Protein AF-A0A350LKS2-F1 (afdb_monomer)

Mean predicted aligned error: 13.29 Å

Nearest PDB structures (foldseek):
  3i2w-assembly1_B  TM=6.136E-01  e=5.983E+00  Drosophila melanogaster
  3ja6-assembly1_I  TM=4.160E-01  e=9.696E+00  Escherichia coli

Solvent-accessible surface area (backbone atoms only — not comparable to full-atom values): 10568 Å² total; per-residue (Å²): 142,87,86,90,89,86,87,88,86,88,85,81,82,85,83,80,90,80,85,69,68,74,81,49,48,58,76,69,49,64,91,53,82,78,84,46,67,69,52,16,55,50,41,38,52,51,24,54,52,49,53,53,49,51,54,51,48,52,55,57,50,50,62,52,23,72,75,43,94,57,31,71,60,45,49,51,52,51,50,53,52,52,50,53,54,50,50,54,32,48,50,48,30,52,52,18,50,49,49,48,50,52,54,52,49,51,55,49,53,52,51,52,51,51,50,51,52,51,54,50,49,52,56,51,49,51,52,50,50,51,54,50,48,54,52,50,52,50,56,49,52,56,49,50,53,53,51,52,53,51,49,51,53,50,53,52,53,52,50,54,52,50,56,51,50,50,49,56,49,51,52,52,53,51,51,52,52,56,54,50,61,74,68,59,131

Sequence (185 aa):
MRSFRLGLLIALSYSLVALGASKDFASRWKGVPITTQAQAKLALKDAKAELSEINRYEKTQTEVCYKKIFVNSCLNDLKKEVKTRRFLARSVKNEAEAKLRAGTAAQRSEKEQSAKTEAAKLKAEEKANEAAYEKRLKEAQEREEKLNAKSAKHVENVQERLTKHEKEMQDLISAEKASLEKKAP

Foldseek 3Di:
DDDDDDDPPDPPDPPPPPDPQQVVLCVPQVVDAQDDLVSLVVLLVSLVVQLVVLVVVLVVQLVVLVVDPCSVVSNVVNVVVSVVSNVRSVVSNVNSVVNNVVVVVVVVVVVVVVVVVVVVVVVVVVVVVVVVVVVVVVV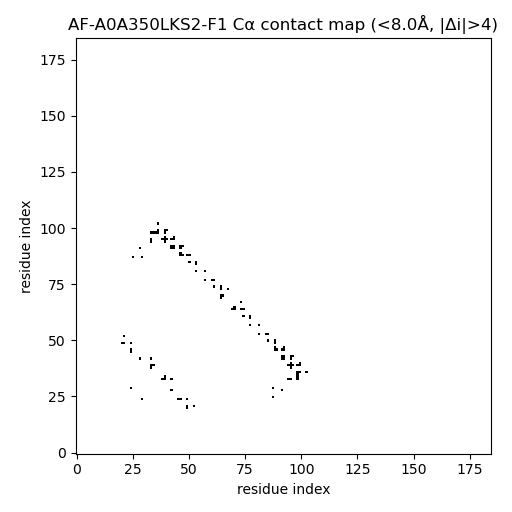VVVVVVVVVVVVVVVVVVVVVVVVVVVVVVVVVVVVVVVVVVVVDD

pLDDT: mean 86.89, std 15.44, range [43.84, 97.69]

Secondary structure (DSSP, 8-state):
---------SSSSSS-SSSS-SHHHHHHHTT----SHHHHHHHHHHHHHHHHHHHHHHHHHHHHHTTSTTHHHHHHHHHHHHHHHHHHHHHHHHHHHHHHHHHHHHHHHHHHHHHHHHHHHHHHHHHHHHHHHHHHHHHHHHHHHHHHHHHHHHHHHHHHHHHHHHHHHHHHHHHHHHHHHTT--

Radius of gyration: 50.77 Å; Cα contacts (8 Å, |Δi|>4): 61; chains: 1; bounding box: 101×64×142 Å

Structure (mmCIF, N/CA/C/O backbone):
data_AF-A0A350LKS2-F1
#
_entry.id   AF-A0A350LKS2-F1
#
loop_
_atom_site.group_PDB
_atom_site.id
_atom_site.type_symbol
_atom_site.label_atom_id
_atom_site.label_alt_id
_atom_site.label_comp_id
_atom_site.label_asym_id
_atom_site.label_entity_id
_atom_site.label_seq_id
_atom_site.pdbx_PDB_ins_code
_atom_site.Cartn_x
_atom_site.Cartn_y
_atom_site.Cartn_z
_atom_site.occupancy
_atom_site.B_iso_or_equiv
_atom_site.auth_seq_id
_atom_site.auth_comp_id
_atom_site.auth_asym_id
_atom_site.auth_atom_id
_atom_site.pdbx_PDB_model_num
ATOM 1 N N . MET A 1 1 ? -24.237 58.221 2.457 1.00 43.84 1 MET A N 1
ATOM 2 C CA . MET A 1 1 ? -23.125 57.254 2.336 1.00 43.84 1 MET A CA 1
ATOM 3 C C . MET A 1 1 ? -23.349 56.147 3.357 1.00 43.84 1 MET A C 1
ATOM 5 O O . MET A 1 1 ? -23.283 56.402 4.549 1.00 43.84 1 MET A O 1
ATOM 9 N N . ARG A 1 2 ? -23.765 54.966 2.886 1.00 46.88 2 ARG A N 1
ATOM 10 C CA . ARG A 1 2 ? -24.085 53.772 3.685 1.00 46.88 2 ARG A CA 1
ATOM 11 C C . ARG A 1 2 ? -22.973 52.760 3.457 1.00 46.88 2 ARG A C 1
ATOM 13 O O . ARG A 1 2 ? -22.789 52.390 2.304 1.00 46.88 2 ARG A O 1
ATOM 20 N N . SER A 1 3 ? -22.274 52.310 4.495 1.00 50.25 3 SER A N 1
ATOM 21 C CA . SER A 1 3 ? -21.476 51.072 4.480 1.00 50.25 3 SER A CA 1
ATOM 22 C C . SER A 1 3 ? -20.986 50.729 5.888 1.00 50.25 3 SER A C 1
ATOM 24 O O . SER A 1 3 ? -20.735 51.630 6.678 1.00 50.25 3 SER A O 1
ATOM 26 N N . PHE A 1 4 ? -20.806 49.427 6.132 1.00 52.25 4 PHE A N 1
ATOM 27 C CA . PHE A 1 4 ? -20.167 48.776 7.288 1.00 52.25 4 PHE A CA 1
ATOM 28 C C . PHE A 1 4 ? -21.032 48.449 8.508 1.00 52.25 4 PHE A C 1
ATOM 30 O O . PHE A 1 4 ? -20.815 49.017 9.568 1.00 52.25 4 PHE A O 1
ATOM 37 N N . ARG A 1 5 ? -21.910 47.436 8.393 1.00 55.56 5 ARG A N 1
ATOM 38 C CA . ARG A 1 5 ? -22.210 46.462 9.473 1.00 55.56 5 ARG A CA 1
ATOM 39 C C . ARG A 1 5 ? -22.747 45.148 8.889 1.00 55.56 5 ARG A C 1
ATOM 41 O O . ARG A 1 5 ? -23.947 44.921 8.898 1.00 55.56 5 ARG A O 1
ATOM 48 N N . LEU A 1 6 ? -21.872 44.293 8.364 1.00 53.62 6 LEU A N 1
ATOM 49 C CA . LEU A 1 6 ? -22.189 42.899 8.007 1.00 53.62 6 LEU A CA 1
ATOM 50 C C . LEU A 1 6 ? -20.881 42.103 7.992 1.00 53.62 6 LEU A C 1
ATOM 52 O O . LEU A 1 6 ? -20.213 41.988 6.974 1.00 53.62 6 LEU A O 1
ATOM 56 N N . GLY A 1 7 ? -20.462 41.635 9.163 1.00 52.41 7 GLY A N 1
ATOM 57 C CA . GLY A 1 7 ? -19.197 40.918 9.307 1.00 52.41 7 GLY A CA 1
ATOM 58 C C . GLY A 1 7 ? -18.958 40.425 10.725 1.00 52.41 7 GLY A C 1
ATOM 59 O O . GLY A 1 7 ? -17.879 40.635 11.258 1.00 52.41 7 GLY A O 1
ATOM 60 N N . LEU A 1 8 ? -19.975 39.850 11.379 1.00 50.88 8 LEU A N 1
ATOM 61 C CA . LEU A 1 8 ? -19.793 39.242 12.702 1.00 50.88 8 LEU A CA 1
ATOM 62 C C . LEU A 1 8 ? -20.871 38.197 13.048 1.00 50.88 8 LEU A C 1
ATOM 64 O O . LEU A 1 8 ? -21.446 38.261 14.122 1.00 50.88 8 LEU A O 1
ATOM 68 N N . LEU A 1 9 ? -21.195 37.249 12.159 1.00 48.25 9 LEU A N 1
ATOM 69 C CA . LEU A 1 9 ? -22.137 36.157 12.485 1.00 48.25 9 LEU A CA 1
ATOM 70 C C . LEU A 1 9 ? -21.821 34.824 11.765 1.00 48.25 9 LEU A C 1
ATOM 72 O O . LEU A 1 9 ? -22.725 34.141 11.303 1.00 48.25 9 LEU A O 1
ATOM 76 N N . ILE A 1 10 ? -20.546 34.417 11.658 1.00 52.22 10 ILE A N 1
ATOM 77 C CA . ILE A 1 10 ? -20.180 33.067 11.151 1.00 52.22 10 ILE A CA 1
ATOM 78 C C . ILE A 1 10 ? -19.084 32.408 12.014 1.00 52.22 10 ILE A C 1
ATOM 80 O O . ILE A 1 10 ? -18.170 31.770 11.507 1.00 52.22 10 ILE A O 1
ATOM 84 N N . ALA A 1 11 ? -19.137 32.571 13.339 1.00 49.56 11 ALA A N 1
ATOM 85 C CA . ALA A 1 11 ? -18.153 31.960 14.251 1.00 49.56 11 ALA A CA 1
ATOM 86 C C . ALA A 1 11 ? -18.774 31.153 15.409 1.00 49.56 11 ALA A C 1
ATOM 88 O O . ALA A 1 11 ? -18.078 30.811 16.358 1.00 49.56 11 ALA A O 1
ATOM 89 N N . LEU A 1 12 ? -20.074 30.836 15.352 1.00 47.50 12 LEU A N 1
ATOM 90 C CA . LEU A 1 12 ? -20.811 30.266 16.493 1.00 47.50 12 LEU A CA 1
ATOM 91 C C . LEU A 1 12 ? -21.637 29.007 16.178 1.00 47.50 12 LEU A C 1
ATOM 93 O O . LEU A 1 12 ? -22.492 28.623 16.967 1.00 47.50 12 LEU A O 1
ATOM 97 N N . SER A 1 13 ? -21.374 28.324 15.059 1.00 48.38 13 SER A N 1
ATOM 98 C CA . SER A 1 13 ? -22.101 27.101 14.670 1.00 48.38 13 SER A CA 1
ATOM 99 C C . SER A 1 13 ? -21.303 25.792 14.799 1.00 48.38 13 SER A C 1
ATOM 101 O O . SER A 1 13 ? -21.833 24.733 14.478 1.00 48.38 13 SER A O 1
ATOM 103 N N . TYR A 1 14 ? -20.070 25.808 15.322 1.00 49.09 14 TYR A N 1
ATOM 104 C CA . TYR A 1 14 ? -19.195 24.619 15.361 1.00 49.09 14 TYR A CA 1
ATOM 105 C C . TYR A 1 14 ? -19.135 23.843 16.695 1.00 49.09 14 TYR A C 1
ATOM 107 O O . TYR A 1 14 ? -18.282 22.971 16.842 1.00 49.09 14 TYR A O 1
ATOM 115 N N . SER A 1 15 ? -20.036 24.087 17.656 1.00 44.12 15 SER A N 1
ATOM 116 C CA . SER A 1 15 ? -19.917 23.500 19.012 1.00 44.12 15 SER A CA 1
ATOM 117 C C . SER A 1 15 ? -21.003 22.495 19.431 1.00 44.12 15 SER A C 1
ATOM 119 O O . SER A 1 15 ? -21.098 22.184 20.614 1.00 44.12 15 SER A O 1
ATOM 121 N N . LEU A 1 16 ? -21.807 21.936 18.516 1.00 43.97 16 LEU A N 1
ATOM 122 C CA . LEU A 1 16 ? -22.966 21.096 18.895 1.00 43.97 16 LEU A CA 1
ATOM 123 C C . LEU A 1 16 ? -22.918 19.604 18.503 1.00 43.97 16 LEU A C 1
ATOM 125 O O . LEU A 1 16 ? -23.924 18.918 18.641 1.00 43.97 16 LEU A O 1
ATOM 129 N N . VAL A 1 17 ? -21.771 19.038 18.104 1.00 49.44 17 VAL A N 1
ATOM 130 C CA . VAL A 1 17 ? -21.686 17.608 17.692 1.00 49.44 17 VAL A CA 1
ATOM 131 C C . VAL A 1 17 ? -21.018 16.700 18.745 1.00 49.44 17 VAL A C 1
ATOM 133 O O . VAL A 1 17 ? -20.367 15.720 18.403 1.00 49.44 17 VAL A O 1
ATOM 136 N N . ALA A 1 18 ? -21.138 16.997 20.044 1.00 47.31 18 ALA A N 1
ATOM 137 C CA . ALA A 1 18 ? -20.388 16.264 21.081 1.00 47.31 18 ALA A CA 1
ATOM 138 C C . ALA A 1 18 ? -21.220 15.448 22.094 1.00 47.31 18 ALA A C 1
ATOM 140 O O . ALA A 1 18 ? -20.624 14.877 23.002 1.00 47.31 18 ALA A O 1
ATOM 141 N N . LEU A 1 19 ? -22.553 15.345 21.970 1.00 45.81 19 LEU A N 1
ATOM 142 C CA . LEU A 1 19 ? -23.383 14.663 22.989 1.00 45.81 19 LEU A CA 1
ATOM 143 C C . LEU A 1 19 ? -24.153 13.401 22.535 1.00 45.81 19 LEU A C 1
ATOM 145 O O . LEU A 1 19 ? -24.922 12.857 23.320 1.00 45.81 19 LEU A O 1
ATOM 149 N N . GLY A 1 20 ? -23.929 12.878 21.323 1.00 46.34 20 GLY A N 1
ATOM 150 C CA . GLY A 1 20 ? -24.683 11.718 20.798 1.00 46.34 20 GLY A CA 1
ATOM 151 C C . GLY A 1 20 ? -23.910 10.409 20.552 1.00 46.34 20 GLY A C 1
ATOM 152 O O . GLY A 1 20 ? -24.500 9.461 20.045 1.00 46.34 20 GLY A O 1
ATOM 153 N N . ALA A 1 21 ? -22.608 10.328 20.843 1.00 51.81 21 ALA A N 1
ATOM 154 C CA . ALA A 1 21 ? -21.717 9.412 20.113 1.00 51.81 21 ALA A CA 1
ATOM 155 C C . ALA A 1 21 ? -21.737 7.913 20.509 1.00 51.81 21 ALA A C 1
ATOM 157 O O . ALA A 1 21 ? -21.564 7.077 19.620 1.00 51.81 21 ALA A O 1
ATOM 158 N N . SER A 1 22 ? -21.977 7.527 21.771 1.00 53.03 22 SER A N 1
ATOM 159 C CA . SER A 1 22 ? -21.817 6.108 22.171 1.00 53.03 22 SER A CA 1
ATOM 160 C C . SER A 1 22 ? -22.959 5.176 21.786 1.00 53.03 22 SER A C 1
ATOM 162 O O . SER A 1 22 ? -22.718 4.009 21.469 1.00 53.03 22 SER A O 1
ATOM 164 N N . LYS A 1 23 ? -24.215 5.645 21.794 1.00 57.03 23 LYS A N 1
ATOM 165 C CA . LYS A 1 23 ? -25.352 4.791 21.393 1.00 57.03 23 LYS A CA 1
ATOM 166 C C . LYS A 1 23 ? -25.312 4.431 19.910 1.00 57.03 23 LYS A C 1
ATOM 168 O O . LYS A 1 23 ? -25.916 3.441 19.511 1.00 57.03 23 LYS A O 1
ATOM 173 N N . ASP A 1 24 ? -24.548 5.189 19.132 1.00 80.12 24 ASP A N 1
ATOM 174 C CA . ASP A 1 24 ? -24.458 5.024 17.694 1.00 80.12 24 ASP A CA 1
ATOM 175 C C . ASP A 1 24 ? -23.290 4.120 17.252 1.00 80.12 24 ASP A C 1
ATOM 177 O O . ASP A 1 24 ? -23.155 3.793 16.079 1.00 80.12 24 ASP A O 1
ATOM 181 N N . PHE A 1 25 ? -22.390 3.696 18.149 1.00 91.19 25 PHE A N 1
ATOM 182 C CA . PHE A 1 25 ? -21.267 2.843 17.732 1.00 91.19 25 PHE A CA 1
ATOM 183 C C . PHE A 1 25 ? -21.723 1.417 17.393 1.00 91.19 25 PHE A C 1
ATOM 185 O O . PHE A 1 25 ? -21.366 0.866 16.350 1.00 91.19 25 PHE A O 1
ATOM 192 N N . ALA A 1 26 ? -22.532 0.815 18.269 1.00 90.38 26 ALA A N 1
ATOM 193 C CA . ALA A 1 26 ? -23.006 -0.550 18.074 1.00 90.38 26 ALA A CA 1
ATOM 194 C C . ALA A 1 26 ? -23.984 -0.664 16.896 1.00 90.38 26 ALA A C 1
ATOM 196 O O . ALA A 1 26 ? -23.902 -1.635 16.154 1.00 90.38 26 ALA A O 1
ATOM 197 N N . SER A 1 27 ? -24.860 0.320 16.682 1.00 90.50 27 SER A N 1
ATOM 198 C CA . SER A 1 27 ? -25.747 0.370 15.508 1.00 90.50 27 SER A CA 1
ATOM 199 C C . SER A 1 27 ? -24.962 0.433 14.198 1.00 90.50 27 SER A C 1
ATOM 201 O O . SER A 1 27 ? -25.321 -0.245 13.241 1.00 90.50 27 SER A O 1
ATOM 203 N N . ARG A 1 28 ? -23.876 1.216 14.159 1.00 90.50 28 ARG A N 1
ATOM 204 C CA . ARG A 1 28 ? -23.082 1.427 12.940 1.00 90.50 28 ARG A CA 1
ATOM 205 C C . ARG A 1 28 ? -22.163 0.261 12.586 1.00 90.50 28 ARG A C 1
ATOM 207 O O . ARG A 1 28 ? -21.927 0.033 11.404 1.00 90.50 28 ARG A O 1
ATOM 214 N N . TRP A 1 29 ? -21.632 -0.459 13.577 1.00 93.62 29 TRP A N 1
ATOM 215 C CA . TRP A 1 29 ? -20.557 -1.433 13.338 1.00 93.62 29 TRP A CA 1
ATOM 216 C C . TRP A 1 29 ? -20.873 -2.875 13.747 1.00 93.62 29 TRP A C 1
ATOM 218 O O . TRP A 1 29 ? -20.132 -3.788 13.378 1.00 93.62 29 TRP A O 1
ATOM 228 N N . LYS A 1 30 ? -21.950 -3.141 14.494 1.00 92.00 30 LYS A N 1
ATOM 229 C CA . LYS A 1 30 ? -22.283 -4.517 14.890 1.00 92.00 30 LYS A CA 1
ATOM 230 C C . LYS A 1 30 ? -22.763 -5.314 13.674 1.00 92.00 30 LYS A C 1
ATOM 232 O O . LYS A 1 30 ? -23.854 -5.083 13.169 1.00 92.00 30 LYS A O 1
ATOM 237 N N . GLY A 1 31 ? -21.953 -6.284 13.247 1.00 89.12 31 GLY A N 1
ATOM 238 C CA . GLY A 1 31 ? -22.270 -7.168 12.120 1.00 89.12 31 GLY A CA 1
ATOM 239 C C . GLY A 1 31 ? -22.107 -6.524 10.740 1.00 89.12 31 GLY A C 1
ATOM 240 O O . GLY A 1 31 ? -22.479 -7.141 9.748 1.00 89.12 31 GLY A O 1
ATOM 241 N N . VAL A 1 32 ? -21.552 -5.310 10.664 1.00 90.94 32 VAL A N 1
ATOM 242 C CA . VAL A 1 32 ? -21.313 -4.610 9.397 1.00 90.94 32 VAL A CA 1
ATOM 243 C C . VAL A 1 32 ? -19.874 -4.874 8.942 1.00 90.94 32 VAL A C 1
ATOM 245 O O . VAL A 1 32 ? -18.949 -4.431 9.624 1.00 90.94 32 VAL A O 1
ATOM 248 N N . PRO A 1 33 ? -19.654 -5.562 7.806 1.00 93.19 33 PRO A N 1
ATOM 249 C CA . PRO A 1 33 ? -18.308 -5.857 7.325 1.00 93.19 33 PRO A CA 1
ATOM 250 C C . PRO A 1 33 ? -17.602 -4.604 6.788 1.00 93.19 33 PRO A C 1
ATOM 252 O O . PRO A 1 33 ? -18.212 -3.743 6.139 1.00 93.19 33 PRO A O 1
ATOM 255 N N . ILE A 1 34 ? -16.287 -4.524 7.002 1.00 94.62 34 ILE A N 1
ATOM 256 C CA . ILE A 1 34 ? -15.443 -3.430 6.508 1.00 94.62 34 ILE A CA 1
ATOM 257 C C . ILE A 1 34 ? -14.895 -3.785 5.121 1.00 94.62 34 ILE A C 1
ATOM 259 O O . ILE A 1 34 ? -13.933 -4.544 4.955 1.00 94.62 34 ILE A O 1
ATOM 263 N N . THR A 1 35 ? -15.493 -3.198 4.087 1.00 92.62 35 THR A N 1
ATOM 264 C CA . THR A 1 35 ? -15.224 -3.579 2.691 1.00 92.62 35 THR A CA 1
ATOM 265 C C . THR A 1 35 ? -14.214 -2.670 1.997 1.00 92.62 35 THR A C 1
ATOM 267 O O . THR A 1 35 ? -13.411 -3.156 1.198 1.00 92.62 35 THR A O 1
ATOM 270 N N . THR A 1 36 ? -14.182 -1.378 2.335 1.00 94.06 36 THR A N 1
ATOM 271 C CA . THR A 1 36 ? -13.338 -0.375 1.660 1.00 94.06 36 THR A CA 1
ATOM 272 C C . THR A 1 36 ? -12.265 0.216 2.578 1.00 94.06 36 THR A C 1
ATOM 274 O O . THR A 1 36 ? -12.405 0.234 3.801 1.00 94.06 36 THR A O 1
ATOM 277 N N . GLN A 1 37 ? -11.183 0.758 1.998 1.00 92.75 37 GLN A N 1
ATOM 278 C CA . GLN A 1 37 ? -10.152 1.462 2.779 1.00 92.75 37 GLN A CA 1
ATOM 279 C C . GLN A 1 37 ? -10.691 2.734 3.454 1.00 92.75 37 GLN A C 1
ATOM 281 O O . GLN A 1 37 ? -10.271 3.063 4.561 1.00 92.75 37 GLN A O 1
ATOM 286 N N . ALA A 1 38 ? -11.616 3.451 2.807 1.00 92.12 38 ALA A N 1
ATOM 287 C CA . ALA A 1 38 ? -12.245 4.638 3.386 1.00 92.12 38 ALA A CA 1
ATOM 288 C C . ALA A 1 38 ? -13.093 4.269 4.613 1.00 92.12 38 ALA A C 1
ATOM 290 O O . ALA A 1 38 ? -12.938 4.878 5.674 1.00 92.12 38 ALA A O 1
ATOM 291 N N . GLN A 1 39 ? -13.900 3.208 4.500 1.00 93.94 39 GLN A N 1
ATOM 292 C CA . GLN A 1 39 ? -14.671 2.663 5.617 1.00 93.94 39 GLN A CA 1
ATOM 293 C C . GLN A 1 39 ? -13.749 2.178 6.742 1.00 93.94 39 GLN A C 1
ATOM 295 O O . GLN A 1 39 ? -14.018 2.470 7.900 1.00 93.94 39 GLN A O 1
ATOM 300 N N . ALA A 1 40 ? -12.625 1.529 6.422 1.00 95.75 40 ALA A N 1
ATOM 301 C CA . ALA A 1 40 ? -11.643 1.106 7.420 1.00 95.75 40 ALA A CA 1
ATOM 302 C C . ALA A 1 40 ? -11.026 2.291 8.187 1.00 95.75 40 ALA A C 1
ATOM 304 O O . ALA A 1 40 ? -10.881 2.235 9.407 1.00 95.75 40 ALA A O 1
ATOM 305 N N . LYS A 1 41 ? -10.702 3.402 7.509 1.00 95.31 41 LYS A N 1
ATOM 306 C CA . LYS A 1 41 ? -10.203 4.619 8.180 1.00 95.31 41 LYS A CA 1
ATOM 307 C C . LYS A 1 41 ? -11.251 5.225 9.115 1.00 95.31 41 LYS A C 1
ATOM 309 O O . LYS A 1 41 ? -10.905 5.618 10.230 1.00 95.31 41 LYS A O 1
ATOM 314 N N . LEU A 1 42 ? -12.511 5.279 8.679 1.00 94.81 42 LEU A N 1
ATOM 315 C CA . LEU A 1 42 ? -13.619 5.768 9.501 1.00 94.81 42 LEU A CA 1
ATOM 316 C C . LEU A 1 42 ? -13.860 4.857 10.714 1.00 94.81 42 LEU A C 1
ATOM 318 O O . LEU A 1 42 ? -13.864 5.342 11.841 1.00 94.81 42 LEU A O 1
ATOM 322 N N . ALA A 1 43 ? -13.940 3.542 10.497 1.00 95.56 43 ALA A N 1
ATOM 323 C CA . ALA A 1 43 ? -14.081 2.530 11.543 1.00 95.56 43 ALA A CA 1
ATOM 324 C C . ALA A 1 43 ? -12.978 2.635 12.599 1.00 95.56 43 ALA A C 1
ATOM 326 O O . ALA A 1 43 ? -13.242 2.578 13.798 1.00 95.56 43 ALA A O 1
ATOM 327 N N . LEU A 1 44 ? -11.730 2.839 12.166 1.00 96.38 44 LEU A N 1
ATOM 328 C CA . LEU A 1 44 ? -10.593 2.993 13.067 1.00 96.38 44 LEU A CA 1
ATOM 329 C C . LEU A 1 44 ? -10.695 4.268 13.915 1.00 96.38 44 LEU A C 1
ATOM 331 O O . LEU A 1 44 ? -10.337 4.250 15.095 1.00 96.38 44 LEU A O 1
ATOM 335 N N . LYS A 1 45 ? -11.161 5.374 13.324 1.00 95.62 45 LYS A N 1
ATOM 336 C CA . LYS A 1 45 ? -11.393 6.633 14.042 1.00 95.62 45 LYS A CA 1
ATOM 337 C C . LYS A 1 45 ? -12.499 6.460 15.085 1.00 95.62 45 LYS A C 1
ATOM 339 O O . LYS A 1 45 ? -12.282 6.791 16.250 1.00 95.62 45 LYS A O 1
ATOM 344 N N . ASP A 1 46 ? -13.626 5.885 14.682 1.00 94.88 46 ASP A N 1
ATOM 345 C CA . ASP A 1 46 ? -14.784 5.659 15.546 1.00 94.88 46 ASP A CA 1
ATOM 346 C C . ASP A 1 46 ? -14.458 4.691 16.684 1.00 94.88 46 ASP A C 1
ATOM 348 O O . ASP A 1 46 ? -14.753 4.979 17.840 1.00 94.88 46 ASP A O 1
ATOM 352 N N . ALA A 1 47 ? -13.764 3.585 16.399 1.00 96.19 47 ALA A N 1
ATOM 353 C CA . ALA A 1 47 ? -13.367 2.616 17.417 1.00 96.19 47 ALA A CA 1
ATOM 354 C C . ALA A 1 47 ? -12.409 3.223 18.456 1.00 96.19 47 ALA A C 1
ATOM 356 O O . ALA A 1 47 ? -12.493 2.903 19.642 1.00 96.19 47 ALA A O 1
ATOM 357 N N . LYS A 1 48 ? -11.501 4.120 18.042 1.00 96.06 48 LYS A N 1
ATOM 358 C CA . LYS A 1 48 ? -10.628 4.856 18.975 1.00 96.06 48 LYS A CA 1
ATOM 359 C C . LYS A 1 48 ? -11.421 5.827 19.850 1.00 96.06 48 LYS A C 1
ATOM 361 O O . LYS A 1 48 ? -11.143 5.911 21.047 1.00 96.06 48 LYS A O 1
ATOM 366 N N . ALA A 1 49 ? -12.386 6.537 19.268 1.00 95.25 49 ALA A N 1
ATOM 367 C CA . ALA A 1 49 ? -13.266 7.434 20.010 1.00 95.25 49 ALA A CA 1
ATOM 368 C C . ALA A 1 49 ? -14.110 6.657 21.036 1.00 95.25 49 ALA A C 1
ATOM 370 O O . ALA A 1 49 ? -14.091 7.005 22.215 1.00 95.25 49 ALA A O 1
ATOM 371 N N . GLU A 1 50 ? -14.728 5.547 20.623 1.00 95.25 50 GLU A N 1
ATOM 372 C CA . GLU A 1 50 ? -15.531 4.679 21.492 1.00 95.25 50 GLU A CA 1
ATOM 373 C C . GLU A 1 50 ? -14.694 4.087 22.636 1.00 95.25 50 GLU A C 1
ATOM 375 O O . GLU A 1 50 ? -15.125 4.093 23.783 1.00 95.25 50 GLU A O 1
ATOM 380 N N . LEU A 1 51 ? -13.460 3.632 22.381 1.00 95.81 51 LEU A N 1
ATOM 381 C CA . LEU A 1 51 ? -12.576 3.142 23.451 1.00 95.81 51 LEU A CA 1
ATOM 382 C C . LEU A 1 51 ? -12.259 4.223 24.495 1.00 95.81 51 LEU A C 1
ATOM 384 O O . LEU A 1 51 ? -12.205 3.923 25.690 1.00 95.81 51 LEU A O 1
ATOM 388 N N . SER A 1 52 ? -12.056 5.467 24.057 1.00 95.50 52 SER A N 1
ATOM 389 C CA . SER A 1 52 ? -11.859 6.608 24.958 1.00 95.50 52 SER A CA 1
ATOM 390 C C . SER A 1 52 ? -13.121 6.894 25.776 1.00 95.50 52 SER A C 1
ATOM 392 O O . SER A 1 52 ? -13.043 7.094 26.990 1.00 95.50 52 SER A O 1
ATOM 394 N N . GLU A 1 53 ? -14.290 6.846 25.138 1.00 94.31 53 GLU A N 1
ATOM 395 C CA . GLU A 1 53 ? -15.578 7.056 25.797 1.00 94.31 53 GLU A CA 1
ATOM 396 C C . GLU A 1 53 ? -15.895 5.952 26.812 1.00 94.31 53 GLU A C 1
ATOM 398 O O . GLU A 1 53 ? -16.275 6.263 27.939 1.00 94.31 53 GLU A O 1
ATOM 403 N N . ILE A 1 54 ? -15.643 4.681 26.482 1.00 95.31 54 ILE A N 1
ATOM 404 C CA . ILE A 1 54 ? -15.808 3.558 27.414 1.00 95.31 54 ILE A CA 1
ATOM 405 C C . ILE A 1 54 ? -14.930 3.744 28.656 1.00 95.31 54 ILE A C 1
ATOM 407 O O . ILE A 1 54 ? -15.395 3.498 29.765 1.00 95.31 54 ILE A O 1
ATOM 411 N N . ASN A 1 55 ? -13.683 4.199 28.502 1.00 95.69 55 ASN A N 1
ATOM 412 C CA . ASN A 1 55 ? -12.797 4.438 29.646 1.00 95.69 55 ASN A CA 1
ATOM 413 C C . ASN A 1 55 ? -13.315 5.571 30.547 1.00 95.69 55 ASN A C 1
ATOM 415 O O . ASN A 1 55 ? -13.245 5.469 31.772 1.00 95.69 55 ASN A O 1
ATOM 419 N N . ARG A 1 56 ? -13.856 6.645 29.955 1.00 95.75 56 ARG A N 1
ATOM 420 C CA . ARG A 1 56 ? -14.494 7.731 30.719 1.00 95.75 56 ARG A CA 1
ATOM 421 C C . ARG A 1 56 ? -15.737 7.226 31.449 1.00 95.75 56 ARG A C 1
ATOM 423 O O . ARG A 1 56 ? -15.876 7.467 32.644 1.00 95.75 56 ARG A O 1
ATOM 430 N N . TYR A 1 57 ? -16.590 6.483 30.747 1.00 94.94 57 TYR A N 1
ATOM 431 C CA . TYR A 1 57 ? -17.805 5.887 31.293 1.00 94.94 57 TYR A CA 1
ATOM 432 C C . TYR A 1 57 ? -17.504 4.934 32.455 1.00 94.94 57 TYR A C 1
ATOM 434 O O . TYR A 1 57 ? -18.113 5.066 33.512 1.00 94.94 57 TYR A O 1
ATOM 442 N N . GLU A 1 58 ? -16.532 4.029 32.301 1.00 97.06 58 GLU A N 1
ATOM 443 C CA . GLU A 1 58 ? -16.109 3.101 33.357 1.00 97.06 58 GLU A CA 1
ATOM 444 C C . GLU A 1 58 ? -15.678 3.863 34.613 1.00 97.06 58 GLU A C 1
ATOM 446 O O . GLU A 1 58 ? -16.146 3.539 35.704 1.00 97.06 58 GLU A O 1
ATOM 451 N N . LYS A 1 59 ? -14.861 4.916 34.470 1.00 96.69 59 LYS A N 1
ATOM 452 C CA . LYS A 1 59 ? -14.427 5.744 35.603 1.00 96.69 59 LYS A CA 1
ATOM 453 C C . LYS A 1 59 ? -15.618 6.392 36.316 1.00 96.69 59 LYS A C 1
ATOM 455 O O . LYS A 1 59 ? -15.772 6.219 37.522 1.00 96.69 59 LYS A O 1
ATOM 460 N N . THR A 1 60 ? -16.485 7.083 35.575 1.00 96.62 60 THR A N 1
ATOM 461 C CA . THR A 1 60 ? -17.645 7.779 36.152 1.00 96.62 60 THR A CA 1
ATOM 462 C C . THR A 1 60 ? -18.628 6.811 36.812 1.00 96.62 60 THR A C 1
ATOM 464 O O . THR A 1 60 ? -19.092 7.062 37.921 1.00 96.62 60 THR A O 1
ATOM 467 N N . GLN A 1 61 ? -18.939 5.681 36.174 1.00 96.12 61 GLN A N 1
ATOM 468 C CA . GLN A 1 61 ? -19.878 4.709 36.741 1.00 96.12 61 GLN A CA 1
ATOM 469 C C . GLN A 1 61 ? -19.299 3.948 37.930 1.00 96.12 61 GLN A C 1
ATOM 471 O O . GLN A 1 61 ? -20.045 3.585 38.835 1.00 96.12 61 GLN A O 1
ATOM 476 N N . THR A 1 62 ? -17.983 3.747 37.972 1.00 96.62 62 THR A N 1
ATOM 477 C CA . THR A 1 62 ? -17.316 3.154 39.136 1.00 96.62 62 THR A CA 1
ATOM 478 C C . THR A 1 62 ? -17.538 4.023 40.377 1.00 96.62 62 THR A C 1
ATOM 480 O O . THR A 1 62 ? -17.961 3.515 41.415 1.00 96.62 62 THR A O 1
ATOM 483 N N . GLU A 1 63 ? -17.361 5.344 40.256 1.00 96.50 63 GLU A N 1
ATOM 484 C CA . GLU A 1 63 ? -17.638 6.300 41.341 1.00 96.50 63 GLU A CA 1
ATOM 485 C C . GLU A 1 63 ? -19.113 6.282 41.775 1.00 96.50 63 GLU A C 1
ATOM 487 O O . GLU A 1 63 ? -19.415 6.391 42.964 1.00 96.50 63 GLU A O 1
ATOM 492 N N . VAL A 1 64 ? -20.044 6.105 40.832 1.00 95.75 64 VAL A N 1
ATOM 493 C CA . VAL A 1 64 ? -21.478 5.957 41.132 1.00 95.75 64 VAL A CA 1
ATOM 494 C C . VAL A 1 64 ? -21.766 4.635 41.849 1.00 95.75 64 VAL A C 1
ATOM 496 O O . VAL A 1 64 ? -22.536 4.621 42.809 1.00 95.75 64 VAL A O 1
ATOM 499 N N . CYS A 1 65 ? -21.150 3.528 41.430 1.00 96.56 65 CYS A N 1
ATOM 500 C CA . CYS A 1 65 ? -21.349 2.220 42.051 1.00 96.56 65 CYS A CA 1
ATOM 501 C C . CYS A 1 65 ? -20.896 2.189 43.512 1.00 96.56 65 CYS A C 1
ATOM 503 O O . CYS A 1 65 ? -21.588 1.588 44.331 1.00 96.56 65 CYS A O 1
ATOM 505 N N . TYR A 1 66 ? -19.806 2.880 43.858 1.00 96.38 66 TYR A N 1
ATOM 506 C CA . TYR A 1 66 ? -19.347 2.992 45.249 1.00 96.38 66 TYR A CA 1
ATOM 507 C C . TYR A 1 66 ? -20.315 3.745 46.169 1.00 96.38 66 TYR A C 1
ATOM 509 O O . TYR A 1 66 ? -20.236 3.595 47.384 1.00 96.38 66 TYR A O 1
ATOM 517 N N . LYS A 1 67 ? -21.247 4.524 45.612 1.00 95.44 67 LYS A N 1
ATOM 518 C CA . LYS A 1 67 ? -22.282 5.236 46.378 1.00 95.44 67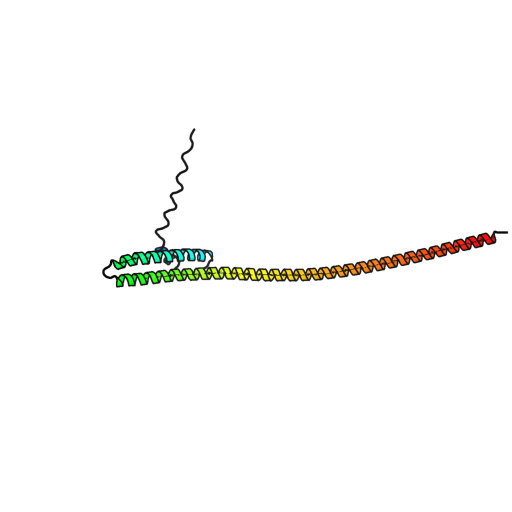 LYS A CA 1
ATOM 519 C C . LYS A 1 67 ? -23.563 4.415 46.575 1.00 95.44 67 LYS A C 1
ATOM 521 O O . LYS A 1 67 ? -24.470 4.873 47.263 1.00 95.44 67 LYS A O 1
ATOM 526 N N . LYS A 1 68 ? -23.682 3.234 45.957 1.00 93.69 68 LYS A N 1
ATOM 527 C CA . LYS A 1 68 ? -24.872 2.372 46.069 1.00 93.69 68 LYS A CA 1
ATOM 528 C C . LYS A 1 68 ? -24.740 1.382 47.226 1.00 93.69 68 LYS A C 1
ATOM 530 O O . LYS A 1 68 ? -23.646 0.962 47.569 1.00 93.69 68 LYS A O 1
ATOM 535 N N . ILE A 1 69 ? -25.882 0.926 47.745 1.00 91.25 69 ILE A N 1
ATOM 536 C CA . ILE A 1 69 ? -25.952 -0.102 48.800 1.00 91.25 69 ILE A CA 1
ATOM 537 C C . ILE A 1 69 ? -25.338 -1.431 48.319 1.00 91.25 69 ILE A C 1
ATOM 539 O O . ILE A 1 69 ? -24.583 -2.074 49.039 1.00 91.25 69 ILE A O 1
ATOM 543 N N . PHE A 1 70 ? -25.600 -1.819 47.065 1.00 94.69 70 PHE A N 1
ATOM 544 C CA . PHE A 1 70 ? -25.096 -3.061 46.465 1.00 94.69 70 PHE A CA 1
ATOM 545 C C . PHE A 1 70 ? -23.898 -2.813 45.538 1.00 94.69 70 PHE A C 1
ATOM 547 O O . PHE A 1 70 ? -23.977 -3.038 44.325 1.00 94.69 70 PHE A O 1
ATOM 554 N N . VAL A 1 71 ? -22.778 -2.354 46.106 1.00 96.19 71 VAL A N 1
ATOM 555 C CA . VAL A 1 71 ? -21.550 -2.013 45.357 1.00 96.19 71 VAL A CA 1
ATOM 556 C C . VAL A 1 71 ? -21.087 -3.170 44.465 1.00 96.19 71 VAL A C 1
ATOM 558 O O . VAL A 1 71 ? -20.879 -2.982 43.268 1.00 96.19 71 VAL A O 1
ATOM 561 N N . ASN A 1 72 ? -20.994 -4.385 45.016 1.00 96.25 72 ASN A N 1
ATOM 562 C CA . ASN A 1 72 ? -20.488 -5.552 44.284 1.00 96.25 72 ASN A CA 1
ATOM 563 C C . ASN A 1 72 ? -21.361 -5.924 43.079 1.00 96.25 72 ASN A C 1
ATOM 565 O O . ASN A 1 72 ? -20.827 -6.236 42.016 1.00 96.25 72 ASN A O 1
ATOM 569 N N . SER A 1 73 ? -22.691 -5.865 43.216 1.00 96.69 73 SER A N 1
ATOM 570 C CA . SER A 1 73 ? -23.587 -6.119 42.080 1.00 96.69 73 SER A CA 1
ATOM 571 C C . SER A 1 73 ? -23.395 -5.057 41.000 1.00 96.69 73 SER A C 1
ATOM 573 O O . SER A 1 73 ? -23.179 -5.396 39.841 1.00 96.69 73 SER A O 1
ATOM 575 N N . CYS A 1 74 ? -23.376 -3.778 41.394 1.00 97.50 74 CYS A N 1
ATOM 576 C CA . CYS A 1 74 ? -23.209 -2.664 40.462 1.00 97.50 74 CYS A CA 1
ATOM 577 C C . CYS A 1 74 ? -21.888 -2.752 39.685 1.00 97.50 74 CYS A C 1
ATOM 579 O O . CYS A 1 74 ? -21.878 -2.619 38.462 1.00 97.50 74 CYS A O 1
ATOM 581 N N . LEU A 1 75 ? -20.776 -3.028 40.375 1.00 97.38 75 LEU A N 1
ATOM 582 C CA . LEU A 1 75 ? -19.465 -3.174 39.740 1.00 97.38 75 LEU A CA 1
ATOM 583 C C . LEU A 1 75 ? -19.409 -4.381 38.795 1.00 97.38 75 LEU A C 1
ATOM 585 O O . LEU A 1 75 ? -18.785 -4.300 37.736 1.00 97.38 75 LEU A O 1
ATOM 589 N N . ASN A 1 76 ? -20.068 -5.490 39.139 1.00 97.69 76 ASN A N 1
ATOM 590 C CA . ASN A 1 76 ? -20.131 -6.664 38.271 1.00 97.69 76 ASN A CA 1
ATOM 591 C C . ASN A 1 76 ? -20.909 -6.386 36.979 1.00 97.69 76 ASN A C 1
ATOM 593 O O . ASN A 1 76 ? -20.461 -6.793 35.902 1.00 97.69 76 ASN A O 1
ATOM 597 N N . ASP A 1 77 ? -22.030 -5.675 37.068 1.00 97.25 77 ASP A N 1
ATOM 598 C CA . ASP A 1 77 ? -22.828 -5.301 35.899 1.00 97.25 77 ASP A CA 1
ATOM 599 C C . ASP A 1 77 ? -22.075 -4.302 35.014 1.00 97.25 77 ASP A C 1
ATOM 601 O O . ASP A 1 77 ? -21.941 -4.528 33.807 1.00 97.25 77 ASP A O 1
ATOM 605 N N . LEU A 1 78 ? -21.450 -3.287 35.624 1.00 97.19 78 LEU A N 1
ATOM 606 C CA . LEU A 1 78 ? -20.574 -2.344 34.928 1.00 97.19 78 LEU A CA 1
ATOM 607 C C . LEU A 1 78 ? -19.441 -3.069 34.188 1.00 97.19 78 LEU A C 1
ATOM 609 O O . LEU A 1 78 ? -19.183 -2.804 33.013 1.00 97.19 78 LEU A O 1
ATOM 613 N N . LYS A 1 79 ? -18.786 -4.035 34.842 1.00 97.69 79 LYS A N 1
ATOM 614 C CA . LYS A 1 79 ? -17.701 -4.820 34.241 1.00 97.69 79 LYS A CA 1
ATOM 615 C C . LYS A 1 79 ? -18.181 -5.631 33.036 1.00 97.69 79 LYS A C 1
ATOM 617 O O . LYS A 1 79 ? -17.461 -5.705 32.036 1.00 97.69 79 LYS A O 1
ATOM 622 N N . LYS A 1 80 ? -19.372 -6.237 33.100 1.00 97.44 80 LYS A N 1
ATOM 623 C CA . LYS A 1 80 ? -19.965 -6.984 31.972 1.00 97.44 80 LYS A CA 1
ATOM 624 C C . LYS A 1 80 ? -20.273 -6.063 30.791 1.00 97.44 80 LYS A C 1
ATOM 626 O O . LYS A 1 80 ? -19.932 -6.403 29.652 1.00 97.44 80 LYS A O 1
ATOM 631 N N . GLU A 1 81 ? -20.858 -4.898 31.051 1.00 95.38 81 GLU A N 1
ATOM 632 C CA . GLU A 1 81 ? -21.174 -3.913 30.014 1.00 95.38 81 GLU A CA 1
ATOM 633 C C . GLU A 1 81 ? -19.900 -3.383 29.341 1.00 95.38 81 GLU A C 1
ATOM 635 O O . GLU A 1 81 ? -19.745 -3.480 28.118 1.00 95.38 81 GLU A O 1
ATOM 640 N N . VAL A 1 82 ? -18.938 -2.911 30.140 1.00 96.38 82 VAL A N 1
ATOM 641 C CA . VAL A 1 82 ? -17.646 -2.401 29.662 1.00 96.38 82 VAL A CA 1
ATOM 642 C C . VAL 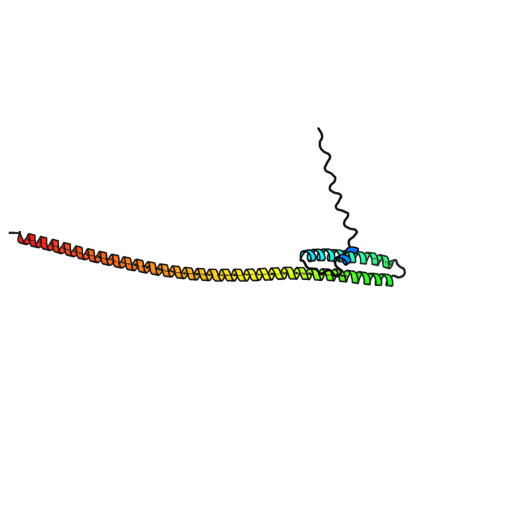A 1 82 ? -16.899 -3.465 28.861 1.00 96.38 82 VAL A C 1
ATOM 644 O O . VAL A 1 82 ? -16.355 -3.164 27.796 1.00 96.38 82 VAL A O 1
ATOM 647 N N . LYS A 1 83 ? -16.892 -4.723 29.324 1.00 97.44 83 LYS A N 1
ATOM 648 C CA . LYS A 1 83 ? -16.271 -5.840 28.595 1.00 97.44 83 LYS A CA 1
ATOM 649 C C . LYS A 1 83 ? -16.907 -6.025 27.217 1.00 97.44 83 LYS A C 1
ATOM 651 O O . LYS A 1 83 ? -16.179 -6.149 26.234 1.00 97.44 83 LYS A O 1
ATOM 656 N N . THR A 1 84 ? -18.236 -6.012 27.141 1.00 95.00 84 THR A N 1
ATOM 657 C CA . THR A 1 84 ? -18.983 -6.205 25.888 1.00 95.00 84 THR A CA 1
ATOM 658 C C . THR A 1 84 ? -18.715 -5.069 24.900 1.00 95.00 84 THR A C 1
ATOM 660 O O . THR A 1 84 ? -18.377 -5.322 23.742 1.00 95.00 84 THR A O 1
ATOM 663 N N . ARG A 1 85 ? -18.767 -3.815 25.365 1.00 94.75 85 ARG A N 1
ATOM 664 C CA . ARG A 1 85 ? -18.474 -2.637 24.532 1.00 94.75 85 ARG A CA 1
ATOM 665 C C . ARG A 1 85 ? -17.019 -2.611 24.061 1.00 94.75 85 ARG A C 1
ATOM 667 O O . ARG A 1 85 ? -16.762 -2.416 22.873 1.00 94.75 85 ARG A O 1
ATOM 674 N N . ARG A 1 86 ? -16.057 -2.888 24.954 1.00 96.69 86 ARG A N 1
ATOM 675 C CA . ARG A 1 86 ? -14.625 -2.976 24.599 1.00 96.69 86 ARG A CA 1
ATOM 676 C C . ARG A 1 86 ? -14.363 -4.065 23.573 1.00 96.69 86 ARG A C 1
ATOM 678 O O . ARG A 1 86 ? -13.549 -3.850 22.678 1.00 96.69 86 ARG A O 1
ATOM 685 N N . PHE A 1 87 ? -15.007 -5.222 23.712 1.00 96.69 87 PHE A N 1
ATOM 686 C CA . PHE A 1 87 ? -14.853 -6.319 22.763 1.00 96.69 87 PHE A CA 1
ATOM 687 C C . PHE A 1 87 ? -15.281 -5.889 21.358 1.00 96.69 87 PHE A C 1
ATOM 689 O O . PHE A 1 87 ? -14.491 -6.024 20.425 1.00 96.69 87 PHE A O 1
ATOM 696 N N . LEU A 1 88 ? -16.466 -5.286 21.223 1.00 95.12 88 LEU A N 1
ATOM 697 C CA . LEU A 1 88 ? -16.952 -4.795 19.934 1.00 95.12 88 LEU A CA 1
ATOM 698 C C . LEU A 1 88 ? -16.008 -3.741 19.335 1.00 95.12 88 LEU A C 1
ATOM 700 O O . LEU A 1 88 ? -15.569 -3.892 18.197 1.00 95.12 88 LEU A O 1
ATOM 704 N N . ALA A 1 89 ? -15.625 -2.720 20.108 1.00 96.06 89 ALA A N 1
ATOM 705 C CA . ALA A 1 89 ? -14.725 -1.671 19.626 1.00 96.06 89 ALA A CA 1
ATOM 706 C C . ALA A 1 89 ? -13.349 -2.221 19.205 1.00 96.06 89 ALA A C 1
ATOM 708 O O . ALA A 1 89 ? -12.791 -1.802 18.190 1.00 96.06 89 ALA A O 1
ATOM 709 N N . ARG A 1 90 ? -12.805 -3.202 19.941 1.00 97.19 90 ARG A N 1
ATOM 710 C CA . ARG A 1 90 ? -11.554 -3.887 19.571 1.00 97.19 90 ARG A CA 1
ATOM 711 C C . ARG A 1 90 ? -11.709 -4.742 18.317 1.00 97.19 90 ARG A C 1
ATOM 713 O O . ARG A 1 90 ? -10.802 -4.733 17.493 1.00 97.19 90 ARG A O 1
ATOM 720 N N . SER A 1 91 ? -12.830 -5.442 18.157 1.00 96.44 91 SER A N 1
ATOM 721 C CA . SER A 1 91 ? -13.114 -6.234 16.956 1.00 96.44 91 SER A CA 1
ATOM 722 C C . SER A 1 91 ? -13.110 -5.351 15.708 1.00 96.44 91 SER A C 1
ATOM 724 O O . SER A 1 91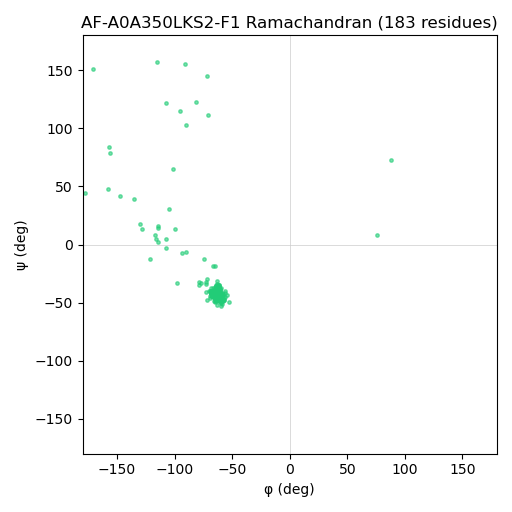 ? -12.352 -5.610 14.776 1.00 96.44 91 SER A O 1
ATOM 726 N N . VAL A 1 92 ? -13.866 -4.249 15.742 1.00 96.88 92 VAL A N 1
ATOM 727 C CA . VAL A 1 92 ? -13.947 -3.268 14.644 1.00 96.88 92 VAL A CA 1
ATOM 728 C C . VAL A 1 92 ? -12.579 -2.653 14.353 1.00 96.88 92 VAL A C 1
ATOM 730 O O . VAL A 1 92 ? -12.170 -2.552 13.197 1.00 96.88 92 VAL A O 1
ATOM 733 N N . LYS A 1 93 ? -11.825 -2.289 15.399 1.00 97.06 93 LYS A N 1
ATOM 734 C CA . LYS A 1 93 ? -10.454 -1.782 15.257 1.00 97.06 93 LYS A CA 1
ATOM 735 C C . LYS A 1 93 ? -9.548 -2.789 14.541 1.00 97.06 93 LYS A C 1
ATOM 737 O O . LYS A 1 93 ? -8.821 -2.403 13.629 1.00 97.06 93 LYS A O 1
ATOM 742 N N . ASN A 1 94 ? -9.572 -4.054 14.956 1.00 96.94 94 ASN A N 1
ATOM 743 C CA . ASN A 1 94 ? -8.709 -5.090 14.393 1.00 96.94 94 ASN A CA 1
ATOM 744 C C . ASN A 1 94 ? -9.053 -5.373 12.926 1.00 96.94 94 ASN A C 1
ATOM 746 O O . ASN A 1 94 ? -8.145 -5.482 12.105 1.00 96.94 94 ASN A O 1
ATOM 750 N N . GLU A 1 95 ? -10.342 -5.439 12.587 1.00 95.62 95 GLU A N 1
ATOM 751 C CA . GLU A 1 95 ? -10.805 -5.619 11.208 1.00 95.62 95 GLU A CA 1
ATOM 752 C C . GLU A 1 95 ? -10.399 -4.430 10.321 1.00 95.62 95 GLU A C 1
ATOM 754 O O . GLU A 1 95 ? -9.850 -4.615 9.231 1.00 95.62 95 GLU A O 1
ATOM 759 N N . ALA A 1 96 ? -1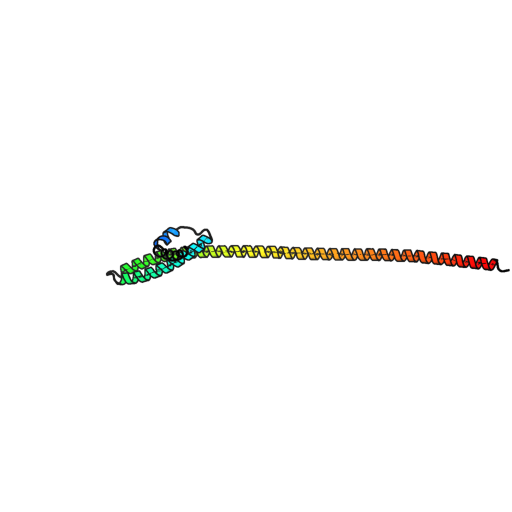0.563 -3.203 10.823 1.00 96.81 96 ALA A N 1
ATOM 760 C CA . ALA A 1 96 ? -10.137 -1.991 10.132 1.00 96.81 96 ALA A CA 1
ATOM 761 C C . ALA A 1 96 ? -8.620 -1.971 9.879 1.00 96.81 96 ALA A C 1
ATOM 763 O O . ALA A 1 96 ? -8.171 -1.691 8.765 1.00 96.81 96 ALA A O 1
ATOM 764 N N . GLU A 1 97 ? -7.813 -2.295 10.892 1.00 96.56 97 GLU A N 1
ATOM 765 C CA . GLU A 1 97 ? -6.3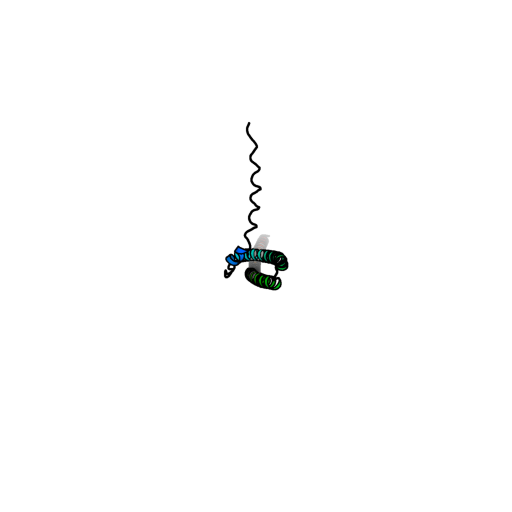57 -2.377 10.754 1.00 96.56 97 GLU A CA 1
ATOM 766 C C . GLU A 1 97 ? -5.934 -3.482 9.783 1.00 96.56 97 GLU A C 1
ATOM 768 O O . GLU A 1 97 ? -5.054 -3.251 8.952 1.00 96.56 97 GLU A O 1
ATOM 773 N N . ALA A 1 98 ? -6.565 -4.656 9.845 1.00 95.56 98 ALA A N 1
ATOM 774 C CA . ALA A 1 98 ? -6.307 -5.748 8.913 1.00 95.56 98 ALA A CA 1
ATOM 775 C C . ALA A 1 98 ? -6.583 -5.317 7.467 1.00 95.56 98 ALA A C 1
ATOM 777 O O . ALA A 1 98 ? -5.745 -5.538 6.591 1.00 95.56 98 ALA A O 1
ATOM 778 N N . LYS A 1 99 ? -7.696 -4.614 7.220 1.00 94.94 99 LYS A N 1
ATOM 779 C CA . LYS A 1 99 ? -8.038 -4.112 5.884 1.00 94.94 99 LYS A CA 1
ATOM 780 C C . LYS A 1 99 ? -7.035 -3.077 5.373 1.00 94.94 99 LYS A C 1
ATOM 782 O O . LYS A 1 99 ? -6.651 -3.117 4.203 1.00 94.94 99 LYS A O 1
ATOM 787 N N . LEU A 1 100 ? -6.576 -2.173 6.239 1.00 94.12 100 LEU A N 1
ATOM 788 C CA . LEU A 1 100 ? -5.555 -1.187 5.878 1.00 94.12 100 LEU A CA 1
ATOM 789 C C . LEU A 1 100 ? -4.200 -1.844 5.588 1.00 94.12 100 LEU A C 1
ATOM 791 O O . LEU A 1 100 ? -3.549 -1.464 4.618 1.00 94.12 100 LEU A O 1
ATOM 795 N N . ARG A 1 101 ? -3.799 -2.853 6.373 1.00 93.62 101 ARG A N 1
ATOM 796 C CA . ARG A 1 101 ? -2.573 -3.633 6.124 1.00 93.62 101 ARG A CA 1
ATOM 797 C C . ARG A 1 101 ? -2.651 -4.424 4.819 1.00 93.62 101 ARG A C 1
ATOM 799 O O . ARG A 1 101 ? -1.690 -4.426 4.061 1.00 93.62 101 ARG A O 1
ATOM 806 N N . ALA A 1 102 ? -3.789 -5.053 4.529 1.00 91.75 102 ALA A N 1
ATOM 807 C CA . ALA A 1 102 ? -3.994 -5.760 3.266 1.00 91.75 102 ALA A CA 1
ATOM 808 C C . ALA A 1 102 ? -3.900 -4.802 2.066 1.00 91.75 102 ALA A C 1
ATOM 810 O O . ALA A 1 102 ? -3.244 -5.107 1.074 1.00 91.75 102 ALA A O 1
ATOM 811 N N . GLY A 1 103 ? -4.488 -3.607 2.188 1.00 87.75 103 GLY A N 1
ATOM 812 C CA . GLY A 1 103 ? -4.407 -2.571 1.162 1.00 87.75 103 GLY A CA 1
ATOM 813 C C . GLY A 1 103 ? -2.982 -2.078 0.891 1.00 87.75 103 GLY A C 1
ATOM 814 O O . GLY A 1 103 ? -2.602 -1.913 -0.266 1.00 87.75 103 GLY A O 1
ATOM 815 N N . THR A 1 104 ? -2.175 -1.863 1.933 1.00 86.62 104 THR A N 1
ATOM 816 C CA . THR A 1 104 ? -0.775 -1.442 1.761 1.00 86.62 104 THR A CA 1
ATOM 817 C C . THR A 1 104 ? 0.118 -2.571 1.256 1.00 86.62 104 THR A C 1
ATOM 819 O O . THR A 1 104 ? 1.031 -2.307 0.476 1.00 86.62 104 THR A O 1
ATOM 822 N N . ALA A 1 105 ? -0.145 -3.818 1.654 1.00 89.81 105 ALA A N 1
ATOM 823 C CA . ALA A 1 105 ? 0.555 -4.986 1.131 1.00 89.81 105 ALA A CA 1
ATOM 824 C C . ALA A 1 105 ? 0.307 -5.164 -0.376 1.00 89.81 105 ALA A C 1
ATOM 826 O O . ALA A 1 105 ? 1.274 -5.306 -1.118 1.00 89.81 105 ALA A O 1
ATOM 827 N N . ALA A 1 106 ? -0.948 -5.049 -0.829 1.00 85.94 106 ALA A N 1
ATOM 828 C CA . ALA A 1 106 ? -1.304 -5.129 -2.248 1.00 85.94 106 ALA A CA 1
ATOM 829 C C . ALA A 1 106 ? -0.596 -4.047 -3.086 1.00 85.94 106 ALA A C 1
ATOM 831 O O . ALA A 1 106 ? 0.045 -4.350 -4.089 1.00 85.94 106 ALA A O 1
ATOM 832 N N . GLN A 1 107 ? -0.599 -2.795 -2.614 1.00 85.94 107 GLN A N 1
ATOM 833 C CA . GLN A 1 107 ? 0.118 -1.706 -3.289 1.00 85.94 107 GLN A CA 1
ATOM 834 C C . GLN A 1 107 ? 1.633 -1.935 -3.346 1.00 85.94 107 GLN A C 1
ATOM 836 O O . GLN A 1 107 ? 2.285 -1.535 -4.308 1.00 85.94 107 GLN A O 1
ATOM 841 N N . ARG A 1 108 ? 2.223 -2.550 -2.312 1.00 85.94 108 ARG A N 1
ATOM 842 C CA . ARG A 1 108 ? 3.653 -2.888 -2.314 1.00 85.94 108 ARG A CA 1
ATOM 843 C C . ARG A 1 108 ? 3.961 -3.995 -3.314 1.00 85.94 108 ARG A C 1
ATOM 845 O O . ARG A 1 108 ? 4.915 -3.839 -4.066 1.00 85.94 108 ARG A O 1
ATOM 852 N N . SER A 1 109 ? 3.153 -5.053 -3.365 1.00 88.12 109 SER A N 1
ATOM 853 C CA . SER A 1 109 ? 3.348 -6.131 -4.340 1.00 88.12 109 SER A CA 1
ATOM 854 C C . SER A 1 109 ? 3.169 -5.651 -5.778 1.00 88.12 109 SER A C 1
ATOM 856 O O . SER A 1 109 ? 3.955 -6.035 -6.637 1.00 88.12 109 SER A O 1
ATOM 858 N N . GLU A 1 110 ? 2.200 -4.770 -6.039 1.00 87.75 110 GLU A N 1
ATOM 859 C CA . GLU A 1 110 ? 2.002 -4.170 -7.365 1.00 87.75 110 GLU A CA 1
ATOM 860 C C . GLU A 1 110 ? 3.206 -3.318 -7.779 1.00 87.75 110 GLU A C 1
ATOM 862 O O . GLU A 1 110 ? 3.725 -3.486 -8.880 1.00 87.75 110 GLU A O 1
ATOM 867 N N . LYS A 1 111 ? 3.707 -2.459 -6.879 1.00 88.62 111 LYS A N 1
ATOM 868 C CA . LYS A 1 111 ? 4.911 -1.650 -7.135 1.00 88.62 111 LYS A CA 1
ATOM 869 C C . LYS A 1 111 ? 6.165 -2.495 -7.334 1.00 88.62 111 LYS A C 1
ATOM 871 O O . LYS A 1 111 ? 7.017 -2.157 -8.147 1.00 88.62 111 LYS A O 1
ATOM 876 N N . GLU A 1 112 ? 6.308 -3.580 -6.581 1.00 90.25 112 GLU A N 1
ATOM 877 C CA . GLU A 1 112 ? 7.446 -4.484 -6.730 1.00 90.25 112 GLU A CA 1
ATOM 878 C C . GLU A 1 112 ? 7.383 -5.234 -8.065 1.00 90.25 112 GLU A C 1
ATOM 880 O O . GLU A 1 112 ? 8.397 -5.361 -8.752 1.00 90.25 112 GLU A O 1
ATOM 885 N N . GLN A 1 113 ? 6.196 -5.697 -8.468 1.00 88.00 113 GLN A N 1
ATOM 886 C CA . GLN A 1 113 ? 5.997 -6.320 -9.774 1.00 88.00 113 GLN A CA 1
ATOM 887 C C . GLN A 1 113 ? 6.252 -5.329 -10.910 1.00 88.00 113 GLN A C 1
ATOM 889 O O . GLN A 1 113 ? 6.994 -5.666 -11.832 1.00 88.00 113 GLN A O 1
ATOM 894 N N . SER A 1 114 ? 5.726 -4.102 -10.828 1.00 89.06 114 SER A N 1
ATOM 895 C CA . SER A 1 114 ? 5.971 -3.082 -11.850 1.00 89.06 114 SER A CA 1
ATOM 896 C C . SER A 1 114 ? 7.462 -2.758 -11.957 1.00 89.06 114 SER A C 1
ATOM 898 O O . SER A 1 114 ? 8.012 -2.820 -13.054 1.00 89.06 114 SER A O 1
ATOM 900 N N . ALA A 1 115 ? 8.154 -2.564 -10.830 1.00 91.50 115 ALA A N 1
ATOM 901 C CA . ALA A 1 115 ? 9.596 -2.323 -10.809 1.00 91.50 115 ALA A CA 1
ATOM 902 C C . ALA A 1 115 ? 10.396 -3.493 -11.408 1.00 91.50 115 ALA A C 1
ATOM 904 O O . ALA A 1 115 ? 11.332 -3.273 -12.175 1.00 91.50 115 ALA A O 1
ATOM 905 N N . LYS A 1 116 ? 10.016 -4.747 -11.120 1.00 92.31 116 LYS A N 1
ATOM 906 C CA . LYS A 1 116 ? 10.645 -5.927 -11.740 1.00 92.31 116 LYS A CA 1
ATOM 907 C C . LYS A 1 116 ? 10.409 -5.970 -13.249 1.00 92.31 116 LYS A C 1
ATOM 909 O O . LYS A 1 116 ? 11.339 -6.280 -13.991 1.00 92.31 116 LYS A O 1
ATOM 914 N N . THR A 1 117 ? 9.201 -5.646 -13.711 1.00 90.88 117 THR A N 1
ATOM 915 C CA . THR A 1 117 ? 8.889 -5.621 -15.149 1.00 90.88 117 THR A CA 1
ATOM 916 C C . THR A 1 117 ? 9.620 -4.498 -15.880 1.00 90.88 117 THR A C 1
ATOM 918 O O . THR A 1 117 ? 10.142 -4.729 -16.967 1.00 90.88 117 THR A O 1
ATOM 921 N N . GLU A 1 118 ? 9.725 -3.309 -15.288 1.00 91.88 118 GLU A N 1
ATOM 922 C CA . GLU A 1 118 ? 10.482 -2.188 -15.853 1.00 91.88 118 GLU A CA 1
ATOM 923 C C . GLU A 1 118 ? 11.980 -2.487 -15.880 1.00 91.88 118 GLU A C 1
ATOM 925 O O . GLU A 1 11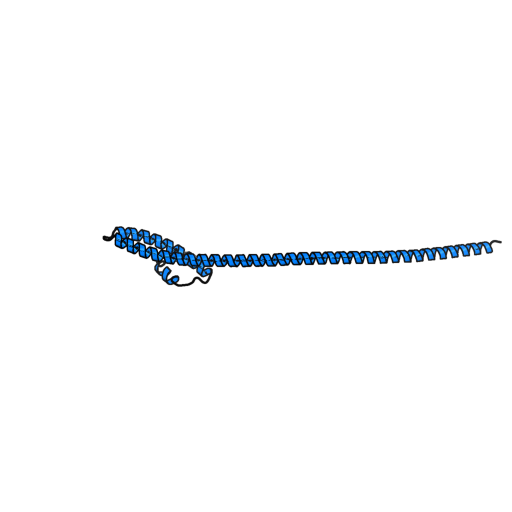8 ? 12.613 -2.326 -16.919 1.00 91.88 118 GLU A O 1
ATOM 930 N N . ALA A 1 119 ? 12.539 -3.026 -14.794 1.00 91.88 119 ALA A N 1
ATOM 931 C CA . ALA A 1 119 ? 13.938 -3.442 -14.760 1.00 91.88 119 ALA A CA 1
ATOM 932 C C . ALA A 1 119 ? 14.244 -4.528 -15.805 1.00 91.88 119 ALA A C 1
ATOM 934 O O . ALA A 1 119 ? 15.308 -4.510 -16.423 1.00 91.88 119 ALA A O 1
ATOM 935 N N . ALA A 1 120 ? 13.320 -5.468 -16.032 1.00 93.00 120 ALA A N 1
ATOM 936 C CA . ALA A 1 120 ? 13.462 -6.472 -17.082 1.00 93.00 120 ALA A CA 1
ATOM 937 C C . ALA A 1 120 ? 13.412 -5.850 -18.489 1.00 93.00 120 ALA A C 1
ATOM 939 O O . ALA A 1 120 ? 14.212 -6.235 -19.341 1.00 93.00 120 ALA A O 1
ATOM 940 N N . LYS A 1 121 ? 12.526 -4.870 -18.724 1.00 93.81 121 LYS A N 1
ATOM 941 C CA . LYS A 1 121 ? 12.454 -4.129 -19.995 1.00 93.81 121 LYS A CA 1
ATOM 942 C C . LYS A 1 121 ? 13.735 -3.349 -20.271 1.00 93.81 121 LYS A C 1
ATOM 944 O O . LYS A 1 121 ? 14.289 -3.501 -21.351 1.00 93.81 121 LYS A O 1
ATOM 949 N N . LEU A 1 122 ? 14.239 -2.603 -19.288 1.00 94.19 122 LEU A N 1
ATOM 950 C CA . LEU A 1 122 ? 15.480 -1.834 -19.422 1.00 94.19 122 LEU A CA 1
ATOM 951 C C . LEU A 1 122 ? 16.672 -2.741 -19.746 1.00 94.19 122 LEU A C 1
ATOM 953 O O . LEU A 1 122 ? 17.426 -2.455 -20.667 1.00 94.19 122 LEU A O 1
ATOM 957 N N . LYS A 1 123 ? 16.796 -3.887 -19.063 1.00 94.06 123 LYS A N 1
ATOM 958 C CA . LYS A 1 123 ? 17.848 -4.873 -19.364 1.00 94.06 123 LYS A CA 1
ATOM 959 C C . LYS A 1 123 ? 17.713 -5.485 -20.759 1.00 94.06 123 LYS A C 1
ATOM 961 O O . LYS A 1 123 ? 18.719 -5.814 -21.381 1.00 94.06 123 LYS A O 1
ATOM 966 N N . ALA A 1 124 ? 16.488 -5.703 -21.237 1.00 93.62 124 ALA A N 1
ATOM 967 C CA . ALA A 1 124 ? 16.258 -6.210 -22.587 1.00 93.62 124 ALA A CA 1
ATOM 968 C C . ALA A 1 124 ? 16.597 -5.153 -23.649 1.00 93.62 124 ALA A C 1
ATOM 970 O O . ALA A 1 124 ? 17.205 -5.484 -24.664 1.00 93.62 124 ALA A O 1
ATOM 971 N N . GLU A 1 125 ? 16.247 -3.893 -23.395 1.00 93.19 125 GLU A N 1
ATOM 972 C CA . GLU A 1 125 ? 16.554 -2.760 -24.267 1.00 93.19 125 GLU A CA 1
ATOM 973 C C . GLU A 1 125 ? 18.059 -2.480 -24.330 1.00 93.19 125 GLU A C 1
ATOM 975 O O . GLU A 1 125 ? 18.598 -2.313 -25.419 1.00 93.19 125 GLU A O 1
ATOM 980 N N . GLU A 1 126 ? 18.759 -2.521 -23.196 1.00 94.69 126 GLU A N 1
ATOM 981 C CA . GLU A 1 126 ? 20.218 -2.383 -23.131 1.00 94.69 126 GLU A CA 1
ATOM 982 C C . GLU A 1 126 ? 20.916 -3.450 -23.983 1.00 94.69 126 GLU A C 1
ATOM 984 O O . GLU A 1 126 ? 21.711 -3.114 -24.858 1.00 94.69 126 GLU A O 1
ATOM 989 N N . LYS A 1 127 ? 20.529 -4.724 -23.830 1.00 94.44 127 LYS A N 1
ATOM 990 C CA . LYS A 1 127 ? 21.055 -5.820 -24.660 1.00 94.44 127 LYS A CA 1
ATOM 991 C C . LYS A 1 127 ? 20.732 -5.651 -26.144 1.00 94.44 127 LYS A C 1
ATOM 993 O O . LYS A 1 127 ? 21.558 -5.975 -26.995 1.00 94.44 127 LYS A O 1
ATOM 998 N N . ALA A 1 128 ? 19.532 -5.173 -26.473 1.00 94.62 128 ALA A N 1
ATOM 999 C CA . ALA A 1 128 ? 19.148 -4.920 -27.859 1.00 94.62 128 ALA A CA 1
ATOM 1000 C C . ALA A 1 128 ? 19.969 -3.774 -28.472 1.00 94.62 128 ALA A C 1
ATOM 1002 O O . ALA A 1 128 ? 20.398 -3.872 -29.622 1.00 94.62 128 ALA A O 1
ATOM 1003 N N . ASN A 1 129 ? 20.224 -2.717 -27.700 1.00 94.56 129 ASN A N 1
ATOM 1004 C CA . ASN A 1 129 ? 21.039 -1.580 -28.115 1.00 94.56 129 ASN A CA 1
ATOM 1005 C C . ASN A 1 129 ? 22.510 -1.967 -28.284 1.00 94.56 129 ASN A C 1
ATOM 1007 O O . ASN A 1 129 ? 23.122 -1.572 -29.275 1.00 94.56 129 ASN A O 1
ATOM 1011 N N . GLU A 1 130 ? 23.057 -2.770 -27.372 1.00 94.88 130 GLU A N 1
ATOM 1012 C CA . GLU A 1 130 ? 24.418 -3.304 -27.466 1.00 94.88 130 GLU A CA 1
ATOM 1013 C C . GLU A 1 130 ? 24.584 -4.156 -28.734 1.00 94.88 130 GLU A C 1
ATOM 1015 O O . GLU A 1 130 ? 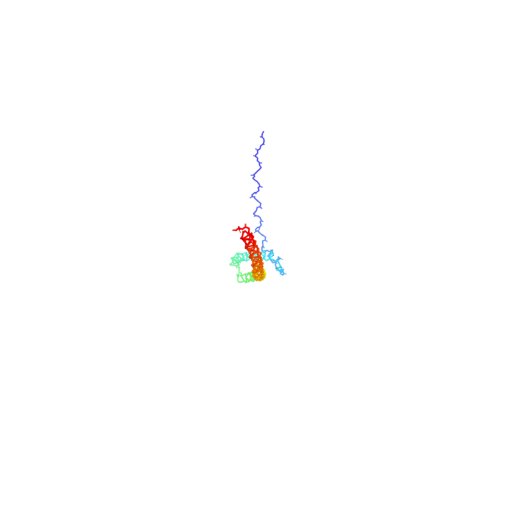25.452 -3.877 -29.562 1.00 94.88 130 GLU A O 1
ATOM 1020 N N . ALA A 1 131 ? 23.664 -5.093 -28.983 1.00 94.81 131 ALA A N 1
ATOM 1021 C CA . ALA A 1 131 ? 23.671 -5.899 -30.204 1.00 94.81 131 ALA A CA 1
ATOM 1022 C C . ALA A 1 131 ? 23.518 -5.046 -31.482 1.00 94.81 131 ALA A C 1
ATOM 1024 O O . ALA A 1 131 ? 24.166 -5.303 -32.502 1.00 94.81 131 ALA A O 1
ATOM 1025 N N . ALA A 1 132 ? 22.675 -4.009 -31.447 1.00 95.88 132 ALA A N 1
ATOM 1026 C CA . ALA A 1 132 ? 22.516 -3.085 -32.567 1.00 95.88 132 ALA A CA 1
ATOM 1027 C C . ALA A 1 132 ? 23.784 -2.251 -32.813 1.00 95.88 132 ALA A C 1
ATOM 1029 O O . ALA A 1 132 ? 24.130 -1.989 -33.969 1.00 95.88 132 ALA A O 1
ATOM 1030 N N . TYR A 1 133 ? 24.482 -1.847 -31.751 1.00 94.00 133 TYR A N 1
ATOM 1031 C CA . TYR A 1 133 ? 25.745 -1.122 -31.835 1.00 94.00 133 TYR A CA 1
ATOM 1032 C C . TYR A 1 133 ? 26.846 -1.993 -32.443 1.00 94.00 133 TYR A C 1
ATOM 1034 O O . TYR A 1 133 ? 27.471 -1.579 -33.420 1.00 94.00 133 TYR A O 1
ATOM 1042 N N . GLU A 1 134 ? 27.018 -3.224 -31.955 1.00 95.44 134 GLU A N 1
ATOM 1043 C CA . GLU A 1 134 ? 27.985 -4.176 -32.514 1.00 95.44 134 GLU A CA 1
ATOM 1044 C C . GLU A 1 134 ? 27.747 -4.427 -34.006 1.00 95.44 134 GLU A C 1
ATOM 1046 O O . GLU A 1 134 ? 28.688 -4.447 -34.804 1.00 95.44 134 GLU A O 1
ATOM 1051 N N . LYS A 1 135 ? 26.478 -4.565 -34.409 1.00 96.50 135 LYS A N 1
ATOM 1052 C CA . LYS A 1 135 ? 26.115 -4.729 -35.818 1.00 96.50 135 LYS A CA 1
ATOM 1053 C C . LYS A 1 135 ? 26.529 -3.516 -36.656 1.00 96.50 135 LYS A C 1
ATOM 1055 O O . LYS A 1 135 ? 27.145 -3.687 -37.705 1.00 96.50 135 LYS A O 1
ATOM 1060 N N . ARG A 1 136 ? 26.229 -2.296 -36.194 1.00 95.12 136 ARG A N 1
ATOM 1061 C CA . ARG A 1 136 ? 26.622 -1.056 -36.893 1.00 95.12 136 ARG A CA 1
ATOM 1062 C C . ARG A 1 136 ? 28.136 -0.919 -37.009 1.00 95.12 136 ARG A C 1
ATOM 1064 O O . ARG A 1 136 ? 28.614 -0.426 -38.025 1.00 95.12 136 ARG A O 1
ATOM 1071 N N . LEU A 1 137 ? 28.873 -1.361 -35.993 1.00 96.00 137 LEU A N 1
ATOM 1072 C CA . LEU A 1 137 ? 30.330 -1.294 -35.978 1.00 96.00 137 LEU A CA 1
ATOM 1073 C C . LEU A 1 137 ? 30.941 -2.230 -37.030 1.00 96.00 137 LEU A C 1
ATOM 1075 O O . LEU A 1 137 ? 31.786 -1.794 -37.810 1.00 96.00 137 LEU A O 1
ATOM 1079 N N . LYS A 1 138 ? 30.436 -3.467 -37.137 1.00 95.81 138 LYS A N 1
ATOM 1080 C CA . LYS A 1 138 ? 30.823 -4.402 -38.210 1.00 95.81 138 LYS A CA 1
ATOM 1081 C C . LYS A 1 138 ? 30.468 -3.864 -39.595 1.00 95.81 138 LYS A C 1
ATOM 1083 O O . LYS A 1 138 ? 31.307 -3.862 -40.488 1.00 95.81 138 LYS A O 1
ATOM 1088 N N . GLU A 1 139 ? 29.254 -3.339 -39.767 1.00 94.50 139 GLU A N 1
ATOM 1089 C CA . GLU A 1 139 ? 28.836 -2.735 -41.039 1.00 94.50 139 GLU A CA 1
ATOM 1090 C C . GLU A 1 139 ? 29.707 -1.530 -41.433 1.00 94.50 139 GLU A C 1
ATOM 1092 O O . GLU A 1 139 ? 29.937 -1.304 -42.622 1.00 94.50 139 GLU A O 1
ATOM 1097 N N . ALA A 1 140 ? 30.178 -0.739 -40.464 1.00 94.69 140 ALA A N 1
ATOM 1098 C CA . ALA A 1 140 ? 31.084 0.378 -40.715 1.00 94.69 140 ALA A CA 1
ATOM 1099 C C . ALA A 1 140 ? 32.477 -0.108 -41.148 1.00 94.69 140 ALA A C 1
ATOM 1101 O O . ALA A 1 140 ? 32.987 0.381 -42.157 1.00 94.69 140 ALA A O 1
ATOM 1102 N N . GLN A 1 141 ? 33.037 -1.107 -40.458 1.00 94.25 141 GLN A N 1
ATOM 1103 C CA . GLN A 1 141 ? 34.322 -1.723 -40.816 1.00 94.25 141 GLN A CA 1
ATOM 1104 C C . GLN A 1 141 ? 34.289 -2.315 -42.231 1.00 94.25 141 GLN A C 1
ATOM 1106 O O . GLN A 1 141 ? 35.142 -1.998 -43.055 1.00 94.25 141 GLN A O 1
ATOM 1111 N N . GLU A 1 142 ? 33.245 -3.077 -42.573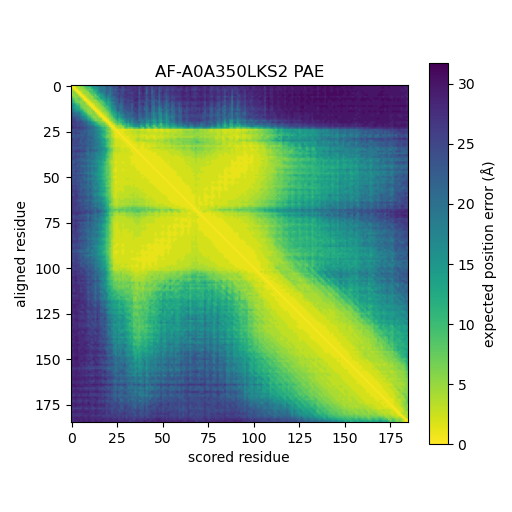 1.00 94.50 142 GLU A N 1
ATOM 1112 C CA . GLU A 1 142 ? 33.092 -3.633 -43.924 1.00 94.50 142 GLU A CA 1
ATOM 1113 C C . GLU A 1 142 ? 32.988 -2.547 -45.007 1.00 94.50 142 GLU A C 1
ATOM 1115 O O . GLU A 1 142 ? 33.440 -2.735 -46.142 1.00 94.50 142 GLU A O 1
ATOM 1120 N N . ARG A 1 143 ? 32.350 -1.406 -44.706 1.00 94.06 143 ARG A N 1
ATOM 1121 C CA . ARG A 1 143 ? 32.290 -0.275 -45.645 1.00 94.06 143 ARG A CA 1
ATOM 1122 C C . ARG A 1 143 ? 33.658 0.361 -45.829 1.00 94.06 143 ARG A C 1
ATOM 1124 O O . ARG A 1 143 ? 34.001 0.687 -46.964 1.00 94.06 143 ARG A O 1
ATOM 1131 N N . GLU A 1 144 ? 34.412 0.534 -44.751 1.00 94.69 144 GLU A N 1
ATOM 1132 C CA . GLU A 1 144 ? 35.762 1.089 -44.795 1.00 94.69 144 GLU A CA 1
ATOM 1133 C C . GLU A 1 144 ? 36.698 0.196 -45.618 1.00 94.69 144 GLU A C 1
ATOM 1135 O O . GLU A 1 144 ? 37.337 0.677 -46.552 1.00 94.69 144 GLU A O 1
ATOM 1140 N N . GLU A 1 145 ? 36.680 -1.118 -45.386 1.00 94.00 145 GLU A N 1
ATOM 1141 C CA . GLU A 1 145 ? 37.441 -2.088 -46.184 1.00 94.00 145 GLU A CA 1
ATOM 1142 C C . GLU A 1 145 ? 37.067 -2.028 -47.670 1.00 94.00 145 GLU A C 1
ATOM 1144 O O . GLU A 1 145 ? 37.940 -2.002 -48.540 1.00 94.00 145 GLU A O 1
ATOM 1149 N N . LYS A 1 146 ? 35.768 -1.936 -47.988 1.00 93.88 146 LYS A N 1
ATOM 1150 C CA . LYS A 1 146 ? 35.299 -1.788 -49.376 1.00 93.88 146 LYS A CA 1
ATOM 1151 C C . LYS A 1 146 ? 35.770 -0.481 -50.010 1.00 93.88 146 LYS A C 1
ATOM 1153 O O . LYS A 1 146 ? 36.084 -0.475 -51.202 1.00 93.88 146 LYS A O 1
ATOM 1158 N N . LEU A 1 147 ? 35.787 0.621 -49.262 1.00 93.12 147 LEU A N 1
ATOM 1159 C CA . LEU A 1 147 ? 36.276 1.912 -49.751 1.00 93.12 147 LEU A CA 1
ATOM 1160 C C . LEU A 1 147 ? 37.788 1.878 -49.981 1.00 93.12 147 LEU A C 1
ATOM 1162 O O . LEU A 1 147 ? 38.231 2.302 -51.047 1.00 93.12 147 LEU A O 1
ATOM 1166 N N . ASN A 1 148 ? 38.547 1.292 -49.057 1.00 92.31 148 ASN A N 1
ATOM 1167 C CA . ASN A 1 148 ? 39.995 1.121 -49.174 1.00 92.31 148 ASN A CA 1
ATOM 1168 C C . ASN A 1 148 ? 40.371 0.196 -50.341 1.00 92.31 148 ASN A C 1
ATOM 1170 O O . ASN A 1 148 ? 41.274 0.497 -51.116 1.00 92.31 148 ASN A O 1
ATOM 1174 N N . ALA A 1 149 ? 39.633 -0.897 -50.548 1.00 91.75 149 ALA A N 1
ATOM 1175 C CA . ALA A 1 149 ? 39.841 -1.770 -51.701 1.00 91.75 149 ALA A CA 1
ATOM 1176 C C . ALA A 1 149 ? 39.525 -1.058 -53.030 1.00 91.75 149 ALA A C 1
ATOM 1178 O O . ALA A 1 149 ? 40.221 -1.256 -54.028 1.00 91.75 149 ALA A O 1
ATOM 1179 N N . LYS A 1 150 ? 38.481 -0.216 -53.066 1.00 92.31 150 LYS A N 1
ATOM 1180 C CA . LYS A 1 150 ? 38.152 0.593 -54.251 1.00 92.31 150 LYS A CA 1
ATOM 1181 C C . LYS A 1 150 ? 39.205 1.665 -54.525 1.00 92.31 150 LYS A C 1
ATOM 1183 O O . LYS A 1 150 ? 39.559 1.853 -55.687 1.00 92.31 150 LYS A O 1
ATOM 1188 N N . SER A 1 151 ? 39.696 2.352 -53.496 1.00 90.31 151 SER A N 1
ATOM 1189 C CA . SER A 1 151 ? 40.733 3.374 -53.654 1.00 90.31 151 SER A CA 1
ATOM 1190 C C . SER A 1 151 ? 42.056 2.754 -54.099 1.00 90.31 151 SER A C 1
ATOM 1192 O O . SER A 1 151 ? 42.652 3.263 -55.043 1.00 90.31 151 SER A O 1
ATOM 1194 N N . ALA A 1 152 ? 42.456 1.610 -53.535 1.00 89.69 152 ALA A N 1
ATOM 1195 C CA . ALA A 1 152 ? 43.644 0.872 -53.966 1.00 89.69 152 ALA A CA 1
ATOM 1196 C C . ALA A 1 152 ? 43.575 0.494 -55.456 1.00 89.69 152 ALA A C 1
ATOM 1198 O O . ALA A 1 152 ? 44.494 0.806 -56.209 1.00 89.69 152 ALA A O 1
ATOM 1199 N N . LYS A 1 153 ? 42.443 -0.069 -55.910 1.00 91.75 153 LYS A N 1
ATOM 1200 C CA . LYS A 1 153 ? 42.215 -0.367 -57.337 1.00 91.75 153 LYS A CA 1
ATOM 1201 C C . LYS A 1 153 ? 42.267 0.880 -58.220 1.00 91.75 153 LYS A C 1
ATOM 1203 O O . LYS A 1 153 ? 42.738 0.817 -59.351 1.00 91.75 153 LYS A O 1
ATOM 1208 N N . HIS A 1 154 ? 41.756 2.011 -57.732 1.00 90.88 154 HIS A N 1
ATOM 1209 C CA . HIS A 1 154 ? 41.811 3.266 -58.475 1.00 90.88 154 HIS A CA 1
ATOM 1210 C C . HIS A 1 154 ? 43.250 3.780 -58.612 1.00 90.88 154 HIS A C 1
ATOM 1212 O O . HIS A 1 154 ? 43.648 4.157 -59.710 1.00 90.88 154 HIS A O 1
ATOM 1218 N N . VAL A 1 155 ? 44.034 3.744 -57.531 1.00 91.44 155 VAL A N 1
ATOM 1219 C CA . VAL A 1 155 ? 45.456 4.123 -57.541 1.00 91.44 155 VAL A CA 1
ATOM 1220 C C . VAL A 1 155 ? 46.250 3.228 -58.492 1.00 91.44 155 VAL A C 1
ATOM 1222 O O . VAL A 1 155 ? 47.014 3.743 -59.303 1.00 91.44 155 VAL A O 1
ATOM 1225 N N . GLU A 1 156 ? 46.023 1.914 -58.451 1.00 91.31 156 GLU A N 1
ATOM 1226 C CA . GLU A 1 156 ? 46.666 0.953 -59.354 1.00 91.31 156 GLU A CA 1
ATOM 1227 C C . GLU A 1 156 ? 46.353 1.263 -60.827 1.00 91.31 156 GLU A C 1
ATOM 1229 O O . GLU A 1 156 ? 47.267 1.374 -61.643 1.00 91.31 156 GLU A O 1
ATOM 1234 N N . ASN A 1 157 ? 45.082 1.519 -61.157 1.00 93.75 157 ASN A N 1
ATOM 1235 C CA . ASN A 1 157 ? 44.673 1.896 -62.514 1.00 93.75 157 ASN A CA 1
ATOM 1236 C C . ASN A 1 157 ? 45.318 3.217 -62.977 1.00 93.75 157 ASN A C 1
ATOM 1238 O O . ASN A 1 157 ? 45.779 3.324 -64.114 1.00 93.75 157 ASN A O 1
ATOM 1242 N N . VAL A 1 158 ? 45.372 4.230 -62.104 1.00 93.56 158 VAL A N 1
ATOM 1243 C CA . VAL A 1 158 ? 46.021 5.514 -62.417 1.00 93.56 158 VAL A CA 1
ATOM 1244 C C . VAL A 1 158 ? 47.517 5.316 -62.662 1.00 93.56 158 VAL A C 1
ATOM 1246 O O . VAL A 1 158 ? 48.042 5.851 -63.638 1.00 93.56 158 VAL A O 1
ATOM 1249 N N . GLN A 1 159 ? 48.190 4.511 -61.838 1.00 91.38 159 GLN A N 1
ATOM 1250 C CA . GLN A 1 159 ? 49.612 4.210 -61.997 1.00 91.38 159 GLN A CA 1
ATOM 1251 C C . GLN A 1 159 ? 49.896 3.456 -63.306 1.00 91.38 159 GLN A C 1
ATOM 1253 O O . GLN A 1 159 ? 50.843 3.790 -64.022 1.00 91.38 159 GLN A O 1
ATOM 1258 N N . GLU A 1 160 ? 49.059 2.482 -63.668 1.00 92.31 160 GLU A N 1
ATOM 1259 C CA . GLU A 1 160 ? 49.158 1.771 -64.949 1.00 92.31 160 GLU A CA 1
ATOM 1260 C C . GLU A 1 160 ? 49.015 2.738 -66.137 1.00 92.31 160 GLU A C 1
ATOM 1262 O O . GLU A 1 160 ? 49.821 2.720 -67.069 1.00 92.31 160 GLU A O 1
ATOM 1267 N N . ARG A 1 161 ? 48.046 3.663 -66.085 1.00 91.69 161 ARG A N 1
ATOM 1268 C CA . ARG A 1 161 ? 47.874 4.690 -67.126 1.00 91.69 161 ARG A CA 1
ATOM 1269 C C . ARG A 1 161 ? 49.061 5.648 -67.216 1.00 91.69 161 ARG A C 1
ATOM 1271 O O . ARG A 1 161 ? 49.459 5.995 -68.326 1.00 91.69 161 ARG A O 1
ATOM 1278 N N . LEU A 1 162 ? 49.618 6.066 -66.078 1.00 91.62 162 LEU A N 1
ATOM 1279 C CA . LEU A 1 162 ? 50.788 6.947 -66.029 1.00 91.62 162 LEU A CA 1
ATOM 1280 C C . LEU A 1 162 ? 52.025 6.272 -66.624 1.00 91.62 162 LEU A C 1
ATOM 1282 O O . LEU A 1 162 ? 52.671 6.849 -67.492 1.00 91.62 162 LEU A O 1
ATOM 1286 N N . THR A 1 163 ? 52.314 5.032 -66.226 1.00 92.12 163 THR A N 1
ATOM 1287 C CA . THR A 1 163 ? 53.462 4.278 -66.761 1.00 92.12 163 THR A CA 1
ATOM 1288 C C . THR A 1 163 ? 53.322 3.985 -68.254 1.00 92.12 163 THR A C 1
ATOM 1290 O O . THR A 1 163 ? 54.310 4.035 -68.987 1.00 92.12 163 THR A O 1
ATOM 1293 N N . LYS A 1 164 ? 52.098 3.726 -68.736 1.00 93.25 164 LYS A N 1
ATOM 1294 C CA . LYS A 1 164 ? 51.828 3.596 -70.172 1.00 93.25 164 LYS A CA 1
ATOM 1295 C C . LYS A 1 164 ? 52.105 4.904 -70.919 1.00 93.25 164 LYS A C 1
ATOM 1297 O O . LYS A 1 164 ? 52.821 4.882 -71.914 1.00 93.25 164 LYS A O 1
ATOM 1302 N N . HIS A 1 165 ? 51.593 6.028 -70.419 1.00 92.69 165 HIS A N 1
ATOM 1303 C CA . HIS A 1 165 ? 51.838 7.345 -71.012 1.00 92.69 165 HIS A CA 1
ATOM 1304 C C . HIS A 1 165 ? 53.335 7.701 -71.004 1.00 92.69 165 HIS A C 1
ATOM 1306 O O . HIS A 1 165 ? 53.843 8.279 -71.964 1.00 92.69 165 HIS A O 1
ATOM 1312 N N . GLU A 1 166 ? 54.062 7.373 -69.937 1.00 91.88 166 GLU A N 1
ATOM 1313 C CA . GLU A 1 166 ? 55.500 7.637 -69.848 1.00 91.88 166 GLU A CA 1
ATOM 1314 C C . GLU A 1 166 ? 56.286 6.865 -70.916 1.00 91.88 166 GLU A C 1
ATOM 1316 O O . GLU A 1 166 ? 57.134 7.452 -71.590 1.00 91.88 166 GLU A O 1
ATOM 1321 N N . LYS A 1 167 ? 55.952 5.586 -71.137 1.00 93.06 167 LYS A N 1
ATOM 1322 C CA . LYS A 1 167 ? 56.529 4.790 -72.232 1.00 93.06 167 LYS A CA 1
ATOM 1323 C C . LYS A 1 167 ? 56.214 5.388 -73.600 1.00 93.06 167 LYS A C 1
ATOM 1325 O O . LYS A 1 167 ? 57.130 5.588 -74.387 1.00 93.06 167 LYS A O 1
ATOM 1330 N N . GLU A 1 168 ? 54.952 5.746 -73.851 1.00 92.44 168 GLU A N 1
ATOM 1331 C CA . GLU A 1 168 ? 54.543 6.388 -75.109 1.00 92.44 168 GLU A CA 1
ATOM 1332 C C . GLU A 1 168 ? 55.341 7.682 -75.369 1.00 92.44 168 GLU A C 1
ATOM 1334 O O . GLU A 1 168 ? 55.794 7.918 -76.487 1.00 92.44 168 GLU A O 1
ATOM 1339 N N . MET A 1 169 ? 55.595 8.495 -74.337 1.00 91.94 169 MET A N 1
ATOM 1340 C CA . MET A 1 169 ? 56.428 9.699 -74.458 1.00 91.94 169 MET A CA 1
ATOM 1341 C C . MET A 1 169 ? 57.906 9.386 -74.720 1.00 91.94 169 MET A C 1
ATOM 1343 O O . MET A 1 169 ? 58.534 10.062 -75.535 1.00 91.94 169 MET A O 1
ATOM 1347 N N . GLN A 1 170 ? 58.481 8.381 -74.053 1.00 91.00 170 GLN A N 1
ATOM 1348 C CA . GLN A 1 170 ? 59.868 7.962 -74.294 1.00 91.00 170 GLN A CA 1
ATOM 1349 C C . GLN A 1 170 ? 60.067 7.414 -75.712 1.00 91.00 170 GLN A C 1
ATOM 1351 O O . GLN A 1 170 ? 61.082 7.723 -76.346 1.00 91.00 170 GLN A O 1
ATOM 1356 N N . ASP A 1 171 ? 59.099 6.654 -76.224 1.00 91.81 171 ASP A N 1
ATOM 1357 C CA . ASP A 1 171 ? 59.106 6.144 -77.595 1.00 91.81 171 ASP A CA 1
ATOM 1358 C C . ASP A 1 171 ? 59.055 7.295 -78.610 1.00 91.81 171 ASP A C 1
ATOM 1360 O O . ASP A 1 171 ? 59.842 7.312 -79.559 1.00 91.81 171 ASP A O 1
ATOM 1364 N N . LEU A 1 172 ? 58.202 8.302 -78.380 1.00 90.44 172 LEU A N 1
ATOM 1365 C CA . LEU A 1 172 ? 58.135 9.508 -79.216 1.00 90.44 172 LEU A CA 1
ATOM 1366 C C . LEU A 1 172 ? 59.452 10.294 -79.208 1.00 90.44 172 LEU A C 1
ATOM 1368 O O . LEU A 1 172 ? 59.956 10.641 -80.276 1.00 90.44 172 LEU A O 1
ATOM 1372 N N . ILE A 1 173 ? 60.048 10.518 -78.032 1.00 90.12 173 ILE A N 1
ATOM 1373 C CA . ILE A 1 173 ? 61.351 11.196 -77.907 1.00 90.12 173 ILE A CA 1
ATOM 1374 C C . ILE A 1 173 ? 62.444 10.408 -78.643 1.00 90.12 173 ILE A C 1
ATOM 1376 O O . ILE A 1 173 ? 63.303 10.992 -79.305 1.00 90.12 173 ILE A O 1
ATOM 1380 N N . SER A 1 174 ? 62.431 9.078 -78.537 1.00 89.50 174 SER A N 1
ATOM 1381 C CA . SER A 1 174 ? 63.423 8.214 -79.187 1.00 89.50 174 SER A CA 1
ATOM 1382 C C . SER A 1 174 ? 63.252 8.202 -80.709 1.00 89.50 174 SER A C 1
ATOM 1384 O O . SER A 1 174 ? 64.242 8.278 -81.438 1.00 89.50 174 SER A O 1
ATOM 1386 N N . ALA A 1 175 ? 62.010 8.180 -81.199 1.00 86.06 175 ALA A N 1
ATOM 1387 C CA . ALA A 1 175 ? 61.695 8.304 -82.619 1.00 86.06 175 ALA A CA 1
ATOM 1388 C C . ALA A 1 175 ? 62.099 9.678 -83.178 1.00 86.06 175 ALA A C 1
ATOM 1390 O O . ALA A 1 175 ? 62.666 9.755 -84.271 1.00 86.06 175 ALA A O 1
ATOM 1391 N N . GLU A 1 176 ? 61.866 10.755 -82.424 1.00 85.00 176 GLU A N 1
ATOM 1392 C CA . GLU A 1 176 ? 62.281 12.108 -82.795 1.00 85.00 176 GLU A CA 1
ATOM 1393 C C . GLU A 1 176 ? 63.810 12.215 -82.883 1.00 85.00 176 GLU A C 1
ATOM 1395 O O . GLU A 1 176 ? 64.327 12.646 -83.916 1.00 85.00 176 GLU A O 1
ATOM 1400 N N . LYS A 1 177 ? 64.546 11.719 -81.878 1.00 82.25 177 LYS A N 1
ATOM 1401 C CA . LYS A 1 177 ? 66.019 11.647 -81.908 1.00 82.25 177 LYS A CA 1
ATOM 1402 C C . LYS A 1 177 ? 66.538 10.857 -83.111 1.00 82.25 177 LYS A C 1
ATOM 1404 O O . LYS A 1 177 ? 67.381 11.363 -83.847 1.00 82.25 177 LYS A O 1
ATOM 1409 N N . ALA A 1 178 ? 65.986 9.673 -83.373 1.00 80.56 178 ALA A N 1
ATOM 1410 C CA . ALA A 1 178 ? 66.367 8.864 -84.533 1.00 80.56 178 ALA A CA 1
ATOM 1411 C C . ALA A 1 178 ? 66.056 9.562 -85.874 1.00 80.56 178 ALA A C 1
ATOM 1413 O O . ALA A 1 178 ? 66.760 9.367 -86.868 1.00 80.56 178 ALA A O 1
ATOM 1414 N N . SER A 1 179 ? 65.001 10.382 -85.927 1.00 76.56 179 SER A N 1
ATOM 1415 C CA . SER A 1 179 ? 64.668 11.185 -87.110 1.00 76.56 179 SER A CA 1
ATOM 1416 C C . SER A 1 179 ? 65.630 12.361 -87.323 1.00 76.56 179 SER A C 1
ATOM 1418 O O . SER A 1 179 ? 65.913 12.709 -88.471 1.00 76.56 179 SER A O 1
ATOM 1420 N N . LEU A 1 180 ? 66.157 12.942 -86.239 1.00 74.88 180 LEU A N 1
ATOM 1421 C CA . LEU A 1 180 ? 67.156 14.012 -86.273 1.00 74.88 180 LEU A CA 1
ATOM 1422 C C . LEU A 1 180 ? 68.531 13.479 -86.696 1.00 74.88 180 LEU A C 1
ATOM 1424 O O . LEU A 1 180 ? 69.177 14.099 -87.537 1.00 74.88 180 LEU A O 1
ATOM 1428 N N . GLU A 1 181 ? 68.937 12.301 -86.216 1.00 73.25 181 GLU A N 1
ATOM 1429 C CA . GLU A 1 181 ? 70.190 11.646 -86.633 1.00 73.25 181 GLU A CA 1
ATOM 1430 C C . GLU A 1 181 ? 70.202 11.286 -88.128 1.00 73.25 181 GLU A C 1
ATOM 1432 O O . GLU A 1 181 ? 71.231 11.406 -88.781 1.00 73.25 181 GLU A O 1
ATOM 1437 N N . LYS A 1 182 ? 69.050 10.929 -88.715 1.00 71.75 182 LYS A N 1
ATOM 1438 C CA . LYS A 1 182 ? 68.925 10.683 -90.168 1.00 71.75 182 LYS A CA 1
ATOM 1439 C C . LYS A 1 182 ? 68.929 11.955 -91.028 1.00 71.75 182 LYS A C 1
ATOM 1441 O O . LYS A 1 182 ? 69.001 11.848 -92.250 1.00 71.75 182 LYS A O 1
ATOM 1446 N N . LYS A 1 183 ? 68.786 13.138 -90.421 1.00 60.84 183 LYS A N 1
ATOM 1447 C CA . LYS A 1 183 ? 68.766 14.444 -91.106 1.00 60.84 183 LYS A CA 1
ATOM 1448 C C . LYS A 1 183 ? 70.043 15.263 -90.887 1.00 60.84 183 LYS A C 1
ATOM 1450 O O . LYS A 1 183 ? 70.150 16.346 -91.460 1.00 60.84 183 LYS A O 1
ATOM 1455 N N . ALA A 1 184 ? 70.986 14.773 -90.085 1.00 54.25 184 ALA A N 1
ATOM 1456 C CA . ALA A 1 184 ? 72.313 15.360 -89.962 1.00 54.25 184 ALA A CA 1
ATOM 1457 C C . ALA A 1 184 ? 73.194 14.875 -91.141 1.00 54.25 184 ALA A C 1
ATOM 1459 O O . ALA A 1 184 ? 73.273 13.663 -91.341 1.00 54.25 184 ALA A O 1
ATOM 1460 N N . PRO A 1 185 ? 73.768 15.781 -91.958 1.00 53.56 185 PRO A N 1
ATOM 1461 C CA . PRO A 1 185 ? 74.604 15.438 -93.114 1.00 53.56 185 PRO A CA 1
ATOM 1462 C C . PRO A 1 185 ? 75.960 14.830 -92.736 1.00 53.56 185 PRO A C 1
ATOM 1464 O O . PRO A 1 185 ? 76.490 15.179 -91.656 1.00 53.56 185 PRO A O 1
#